Protein AF-A0A3R7MLR5-F1 (afdb_monomer_lite)

InterPro domains:
  IPR009716 Ferroportin-1 [PF06963] (3-241)
  IPR009716 Ferroportin-1 [PTHR11660] (2-260)
  IPR036259 MFS transporter superfamily [SSF103473] (9-255)

Foldseek 3Di:
DPQLLVLLLLLLLLLLLAPLQLDPQLVVLLVVLVDDPVVSVVLVVLLVVLLVLLVVVQVVCCVAFNLLVLLLCLLVQLLVLLVLLLVLCVDPLQLADPCPPPPPPPDDDDDDDDDDDDPDDDDDDDDDDDDDDDDDDDDDDDDDDDDDDDDDDPPDDPPNPCVSVVSSSRSSSNSSSSSSSSVVSSVVCLVVSDDPVCSVVVVVVSVVSNVVSNVVSVVVCVVVVDSNCVSVSSVVSSVSSVSSSVSSNVSCVVPPDDRDDPPDDDDDDDDD

Radius of gyration: 29.73 Å; chains: 1; bounding box: 85×49×94 Å

Structure (mmCIF, N/CA/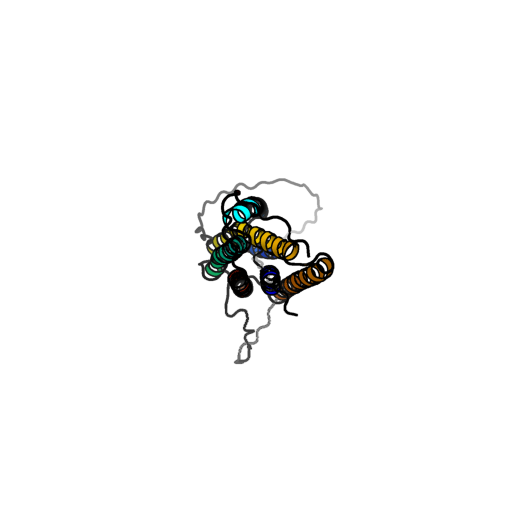C/O backbone):
data_AF-A0A3R7MLR5-F1
#
_entry.id   AF-A0A3R7MLR5-F1
#
loop_
_atom_site.group_PDB
_atom_site.id
_atom_site.type_symbol
_atom_site.label_atom_id
_atom_site.label_alt_id
_atom_site.label_comp_id
_atom_site.label_asym_id
_atom_site.label_entity_id
_atom_site.label_seq_id
_atom_site.pdbx_PDB_ins_code
_atom_site.Cartn_x
_atom_site.Cartn_y
_atom_site.Cartn_z
_atom_site.occupancy
_atom_site.B_iso_or_equiv
_atom_site.auth_seq_id
_atom_site.auth_comp_id
_atom_site.auth_asym_id
_atom_site.auth_atom_id
_atom_site.pdbx_PDB_model_num
ATOM 1 N N . MET A 1 1 ? 2.780 -1.431 27.657 1.00 51.09 1 MET A N 1
ATOM 2 C CA . MET A 1 1 ? 2.623 -1.206 26.196 1.00 51.09 1 MET A CA 1
ATOM 3 C C . MET A 1 1 ? 1.719 -2.274 25.558 1.00 51.09 1 MET A C 1
ATOM 5 O O . MET A 1 1 ? 2.125 -2.973 24.633 1.00 51.09 1 MET A O 1
ATOM 9 N N . SER A 1 2 ? 0.483 -2.426 26.037 1.00 68.94 2 SER A N 1
ATOM 10 C CA . SER A 1 2 ? -0.444 -3.484 25.591 1.00 68.94 2 SER A CA 1
ATOM 11 C C . SER A 1 2 ? -1.828 -2.910 25.279 1.00 68.94 2 SER A C 1
ATOM 13 O O . SER A 1 2 ? -2.835 -3.405 25.774 1.00 68.94 2 SER A O 1
ATOM 15 N N . HIS A 1 3 ? -1.878 -1.819 24.507 1.00 80.44 3 HIS A N 1
ATOM 16 C CA . HIS A 1 3 ? -3.157 -1.262 24.067 1.00 80.44 3 HIS A CA 1
ATOM 17 C C . HIS A 1 3 ? -3.807 -2.219 23.047 1.00 80.44 3 HIS A C 1
ATOM 19 O O . HIS A 1 3 ? -3.098 -2.697 22.155 1.00 80.44 3 HIS A O 1
ATOM 25 N N . PRO A 1 4 ? -5.121 -2.499 23.121 1.00 83.94 4 PRO A N 1
ATOM 26 C CA . PRO A 1 4 ? -5.793 -3.470 22.244 1.00 83.94 4 PRO A CA 1
ATOM 27 C C . PRO A 1 4 ? -5.671 -3.149 20.746 1.00 83.94 4 PRO A C 1
ATOM 29 O O . PRO A 1 4 ? -5.642 -4.057 19.921 1.00 83.94 4 PRO A O 1
ATOM 32 N N . VAL A 1 5 ? -5.538 -1.868 20.391 1.00 89.56 5 VAL A N 1
ATOM 33 C CA . VAL A 1 5 ? -5.378 -1.386 19.000 1.00 89.56 5 VAL A CA 1
ATOM 34 C C . VAL A 1 5 ? -3.951 -1.504 18.449 1.00 89.56 5 VAL A C 1
ATOM 36 O O . VAL A 1 5 ? -3.728 -1.228 17.273 1.00 89.56 5 VAL A O 1
ATOM 39 N N . ARG A 1 6 ? -2.973 -1.893 19.279 1.00 91.06 6 ARG A N 1
ATOM 40 C CA . ARG A 1 6 ? -1.549 -1.898 18.910 1.00 91.06 6 ARG A CA 1
ATOM 41 C C . ARG A 1 6 ? -1.284 -2.733 17.664 1.00 91.06 6 ARG A C 1
ATOM 43 O O . ARG A 1 6 ? -0.558 -2.288 16.788 1.00 91.06 6 ARG A O 1
ATOM 50 N N . ASP A 1 7 ? -1.852 -3.933 17.597 1.00 92.12 7 ASP A N 1
ATOM 51 C CA . ASP A 1 7 ? -1.577 -4.865 16.500 1.00 92.12 7 ASP A CA 1
ATOM 52 C C . ASP A 1 7 ? -2.152 -4.343 15.164 1.00 92.12 7 ASP A C 1
ATOM 54 O O . ASP A 1 7 ? -1.531 -4.528 14.119 1.00 92.12 7 ASP A O 1
ATOM 58 N N . ALA A 1 8 ? -3.275 -3.610 15.199 1.00 93.44 8 ALA A N 1
ATOM 59 C CA . ALA A 1 8 ? -3.829 -2.926 14.027 1.00 93.44 8 ALA A CA 1
ATOM 60 C C . ALA A 1 8 ? -2.948 -1.748 13.577 1.00 93.44 8 ALA A C 1
ATOM 62 O O . ALA A 1 8 ? -2.633 -1.638 12.394 1.00 93.44 8 ALA A O 1
ATOM 63 N N . GLY A 1 9 ? -2.509 -0.906 14.520 1.00 94.88 9 GLY A N 1
ATOM 64 C CA . GLY A 1 9 ? -1.600 0.212 14.244 1.00 94.88 9 GLY A CA 1
ATOM 65 C C . GLY A 1 9 ? -0.238 -0.244 13.716 1.00 94.88 9 GLY A C 1
ATOM 66 O O . GLY A 1 9 ? 0.279 0.311 12.748 1.00 94.88 9 GLY A O 1
ATOM 67 N N . LEU A 1 10 ? 0.314 -1.319 14.283 1.00 95.31 10 LEU A N 1
ATOM 68 C CA . LEU A 1 10 ? 1.549 -1.925 13.797 1.00 95.31 10 LEU A CA 1
ATOM 69 C C . LEU A 1 10 ? 1.361 -2.471 12.377 1.00 95.31 10 LEU A C 1
ATOM 71 O O . LEU A 1 10 ? 2.192 -2.198 11.521 1.00 95.31 10 LEU A O 1
ATOM 75 N N . GLY A 1 11 ? 0.249 -3.162 12.100 1.00 95.75 11 GLY A N 1
ATOM 76 C CA . GLY A 1 11 ? -0.093 -3.600 10.746 1.00 95.75 11 GLY A CA 1
ATOM 77 C C . GLY A 1 11 ? -0.100 -2.446 9.738 1.00 95.75 11 GLY A C 1
ATOM 78 O O . GLY A 1 11 ? 0.525 -2.553 8.687 1.00 95.75 11 GLY A O 1
ATOM 79 N N . LEU A 1 12 ? -0.716 -1.310 10.082 1.00 96.00 12 LEU A N 1
ATOM 80 C CA . LEU A 1 12 ? -0.664 -0.119 9.230 1.00 96.00 12 LEU A CA 1
ATOM 81 C C . LEU A 1 12 ? 0.770 0.379 9.026 1.00 96.00 12 LEU A C 1
ATOM 83 O O . LEU A 1 12 ? 1.156 0.624 7.891 1.00 96.00 12 LEU A O 1
ATOM 87 N N . ALA A 1 13 ? 1.582 0.464 10.080 1.00 96.44 13 ALA A N 1
ATOM 88 C CA . ALA A 1 13 ? 2.974 0.889 9.946 1.00 96.44 13 ALA A CA 1
ATOM 89 C C . ALA A 1 13 ? 3.759 -0.024 8.987 1.00 96.44 13 ALA A C 1
ATOM 91 O O . ALA A 1 13 ? 4.511 0.469 8.150 1.00 96.44 13 ALA A O 1
ATOM 92 N N . PHE A 1 14 ? 3.556 -1.344 9.047 1.00 96.00 14 PHE A N 1
ATOM 93 C CA . PHE A 1 14 ? 4.181 -2.284 8.110 1.00 96.00 14 PHE A CA 1
ATOM 94 C C . PHE A 1 14 ? 3.778 -2.025 6.646 1.00 96.00 14 PHE A C 1
ATOM 96 O O . PHE A 1 14 ? 4.619 -2.201 5.765 1.00 96.00 14 PHE A O 1
ATOM 103 N N . LEU A 1 15 ? 2.553 -1.552 6.369 1.00 94.44 15 LEU A N 1
ATOM 104 C CA . LEU A 1 15 ? 2.168 -1.123 5.015 1.00 94.44 15 LEU A CA 1
ATOM 105 C C . LEU A 1 15 ? 2.981 0.086 4.534 1.00 94.44 15 LEU A C 1
ATOM 107 O O . LEU A 1 15 ? 3.318 0.133 3.358 1.00 94.44 15 LEU A O 1
ATOM 111 N N . PHE A 1 16 ? 3.364 1.019 5.414 1.00 92.62 16 PHE A N 1
ATOM 112 C CA . PHE A 1 16 ? 4.187 2.185 5.042 1.00 92.62 16 PHE A CA 1
ATOM 113 C C . PHE A 1 16 ? 5.606 1.815 4.582 1.00 92.62 16 PHE A C 1
ATOM 115 O O . PHE A 1 16 ? 6.261 2.616 3.921 1.00 92.62 16 PHE A O 1
ATOM 122 N N . MET A 1 17 ? 6.085 0.602 4.878 1.00 92.50 17 MET A N 1
ATOM 123 C CA . MET A 1 17 ? 7.374 0.131 4.366 1.00 92.50 17 MET A CA 1
ATOM 124 C C . MET A 1 17 ? 7.330 -0.207 2.864 1.00 92.50 17 MET A C 1
ATOM 126 O O . MET A 1 17 ? 8.376 -0.249 2.217 1.00 92.50 17 MET A O 1
ATOM 130 N N . THR A 1 18 ? 6.153 -0.452 2.277 1.00 90.31 18 THR A N 1
ATOM 131 C CA . THR A 1 18 ? 6.065 -0.968 0.905 1.00 90.31 18 THR A CA 1
ATOM 132 C C . THR A 1 18 ? 6.686 -0.024 -0.127 1.00 90.31 18 THR A C 1
ATOM 134 O O . THR A 1 18 ? 6.310 1.139 -0.241 1.00 90.31 18 THR A O 1
ATOM 137 N N . VAL A 1 19 ? 7.611 -0.538 -0.946 1.00 87.31 19 VAL A N 1
ATOM 138 C CA . VAL A 1 19 ? 8.164 0.210 -2.095 1.00 87.31 19 VAL A CA 1
ATOM 139 C C . VAL A 1 19 ? 7.187 0.283 -3.275 1.00 87.31 19 VAL A C 1
ATOM 141 O O . VAL A 1 19 ? 7.469 0.962 -4.256 1.00 87.31 19 VAL A O 1
ATOM 144 N N . LEU A 1 20 ? 6.051 -0.421 -3.193 1.00 84.25 20 LEU A N 1
ATOM 145 C CA . LEU A 1 20 ? 5.095 -0.653 -4.283 1.00 84.25 20 LEU A CA 1
ATOM 146 C C . LEU A 1 20 ? 3.917 0.327 -4.250 1.00 84.25 20 LEU A C 1
ATOM 148 O O . LEU A 1 20 ? 2.860 0.074 -4.820 1.00 84.25 20 LEU A O 1
ATOM 152 N N . ALA A 1 21 ? 4.093 1.474 -3.603 1.00 78.62 21 ALA A N 1
ATOM 153 C CA . ALA A 1 21 ? 3.053 2.459 -3.369 1.00 78.62 21 ALA A CA 1
ATOM 154 C C . ALA A 1 21 ? 2.936 3.484 -4.510 1.00 78.62 21 ALA A C 1
ATOM 156 O O . ALA A 1 21 ? 2.729 4.657 -4.216 1.00 78.62 21 ALA A O 1
ATOM 157 N N . PHE A 1 22 ? 3.042 3.077 -5.785 1.00 82.19 22 PHE A N 1
ATOM 158 C CA . PHE A 1 22 ? 2.976 3.922 -7.003 1.00 82.19 22 PHE A CA 1
ATOM 159 C C . PHE A 1 22 ? 3.488 5.363 -6.853 1.00 82.19 22 PHE A C 1
ATOM 161 O O . PHE A 1 22 ? 2.811 6.347 -7.158 1.00 82.19 22 PHE A O 1
ATOM 168 N N . ASP A 1 23 ? 4.681 5.477 -6.321 1.00 84.50 23 ASP A N 1
ATOM 169 C CA . ASP A 1 23 ? 5.318 6.708 -5.911 1.00 84.50 23 ASP A CA 1
ATOM 170 C C . ASP A 1 23 ? 6.564 6.959 -6.764 1.00 84.50 23 ASP A C 1
ATOM 172 O O . ASP A 1 23 ? 6.863 6.194 -7.685 1.00 84.50 23 ASP A O 1
ATOM 176 N N . ASN A 1 24 ? 7.262 8.070 -6.526 1.00 85.44 24 ASN A N 1
ATOM 177 C CA . ASN A 1 24 ? 8.330 8.539 -7.418 1.00 85.44 24 ASN A CA 1
ATOM 178 C C . ASN A 1 24 ? 9.394 7.462 -7.698 1.00 85.44 24 ASN A C 1
ATOM 180 O O . ASN A 1 24 ? 9.883 7.373 -8.819 1.00 85.44 24 ASN A O 1
ATOM 184 N N . TYR A 1 25 ? 9.681 6.596 -6.723 1.00 84.44 25 TYR A N 1
ATOM 185 C CA . TYR A 1 25 ? 10.638 5.498 -6.869 1.00 84.44 25 TYR A CA 1
ATOM 186 C C . TYR A 1 25 ? 10.144 4.389 -7.808 1.00 84.44 25 TYR A C 1
ATOM 188 O O . TYR A 1 25 ? 10.831 4.033 -8.762 1.00 84.44 25 TYR A O 1
ATOM 196 N N . SER A 1 26 ? 8.926 3.880 -7.592 1.00 84.06 26 SER A N 1
ATOM 197 C CA . SER A 1 26 ? 8.308 2.888 -8.486 1.00 84.06 26 SER A CA 1
ATOM 198 C C . SER A 1 26 ? 8.147 3.432 -9.910 1.00 84.06 26 SER A C 1
ATOM 200 O O . SER A 1 26 ? 8.347 2.714 -10.888 1.00 84.06 26 SER A O 1
ATOM 202 N N . ARG A 1 27 ? 7.823 4.723 -10.046 1.00 86.81 27 ARG A N 1
ATOM 203 C CA . ARG A 1 27 ? 7.714 5.397 -11.346 1.00 86.81 27 ARG A CA 1
ATOM 204 C C . ARG A 1 27 ? 9.058 5.520 -12.052 1.00 86.81 27 ARG A C 1
ATOM 206 O O . ARG A 1 27 ? 9.091 5.324 -13.260 1.00 86.81 27 ARG A O 1
ATOM 213 N N . ALA A 1 28 ? 10.135 5.811 -11.323 1.00 87.50 28 ALA A N 1
ATOM 214 C CA . ALA A 1 28 ? 11.480 5.866 -11.887 1.00 87.50 28 ALA A CA 1
ATOM 215 C C . ALA A 1 28 ? 11.880 4.512 -12.491 1.00 87.50 28 ALA A C 1
ATOM 217 O O . ALA A 1 28 ? 12.307 4.460 -13.639 1.00 87.50 28 ALA A O 1
ATOM 218 N N . PHE A 1 29 ? 11.617 3.407 -11.786 1.00 85.69 29 PHE A N 1
ATOM 219 C CA . PHE A 1 29 ? 11.862 2.060 -12.314 1.00 85.69 29 PHE A CA 1
ATOM 220 C C . PHE A 1 29 ? 11.085 1.781 -13.615 1.00 85.69 29 PHE A C 1
ATOM 222 O O . PHE A 1 29 ? 11.631 1.261 -14.592 1.00 85.69 29 PHE A O 1
ATOM 229 N N . VAL A 1 30 ? 9.799 2.140 -13.642 1.00 88.44 30 VAL A N 1
ATOM 230 C CA . VAL A 1 30 ? 8.935 1.938 -14.814 1.00 88.44 30 VAL A CA 1
ATOM 231 C C . VAL A 1 30 ? 9.367 2.833 -15.983 1.00 88.44 30 VAL A C 1
ATOM 233 O O . VAL A 1 30 ? 9.380 2.377 -17.125 1.00 88.44 30 VAL A O 1
ATOM 236 N N . TYR A 1 31 ? 9.777 4.072 -15.703 1.00 89.31 31 TYR A N 1
ATOM 237 C CA . TYR A 1 31 ? 10.324 4.994 -16.698 1.00 89.31 31 TYR A CA 1
ATOM 238 C C . TYR A 1 31 ? 11.616 4.457 -17.317 1.00 89.31 31 TYR A C 1
ATOM 240 O O . TYR A 1 31 ? 11.735 4.379 -18.537 1.00 89.31 31 TYR A O 1
ATOM 248 N N . GLU A 1 32 ? 12.555 3.998 -16.487 1.00 86.81 32 GLU A N 1
ATOM 249 C CA . GLU A 1 32 ? 13.799 3.398 -16.966 1.00 86.81 32 GLU A CA 1
ATOM 250 C C . GLU A 1 32 ? 13.529 2.162 -17.835 1.00 86.81 32 GLU A C 1
ATOM 252 O O . GLU A 1 32 ? 14.266 1.898 -18.785 1.00 86.81 32 GLU A O 1
ATOM 257 N N . SER A 1 33 ? 12.455 1.416 -17.552 1.00 84.06 33 SER A N 1
ATOM 258 C CA . SER A 1 33 ? 12.002 0.263 -18.349 1.00 84.06 33 SER A CA 1
ATOM 259 C C . SER A 1 33 ? 11.430 0.641 -19.729 1.00 84.06 33 SER A C 1
ATOM 261 O O . SER A 1 33 ? 11.000 -0.238 -20.471 1.00 84.06 33 SER A O 1
ATOM 263 N N . GLY A 1 34 ? 11.432 1.929 -20.091 1.00 85.31 34 GLY A N 1
ATOM 264 C CA . GLY A 1 34 ? 11.034 2.436 -21.406 1.00 85.31 34 GLY A CA 1
ATOM 265 C C . GLY A 1 34 ? 9.595 2.949 -21.485 1.00 85.31 34 GLY A C 1
ATOM 266 O O . GLY A 1 34 ? 9.115 3.245 -22.578 1.00 85.31 34 GLY A O 1
ATOM 267 N N . VAL A 1 35 ? 8.882 3.062 -20.358 1.00 87.38 35 VAL A N 1
ATOM 268 C CA . VAL A 1 35 ? 7.516 3.607 -20.336 1.00 87.38 35 VAL A CA 1
ATOM 269 C C . VAL A 1 35 ? 7.558 5.134 -20.338 1.00 87.38 35 VAL A C 1
ATOM 271 O O . VAL A 1 35 ? 8.195 5.757 -19.492 1.00 87.38 35 VAL A O 1
ATOM 274 N N . THR A 1 36 ? 6.826 5.749 -21.265 1.00 92.12 36 THR A N 1
ATOM 275 C CA . THR A 1 36 ? 6.780 7.210 -21.417 1.00 92.12 36 THR A CA 1
ATOM 276 C C . THR A 1 36 ? 6.092 7.913 -20.241 1.00 92.12 36 THR A C 1
ATOM 278 O O . THR A 1 36 ? 5.203 7.366 -19.579 1.00 92.12 36 THR A O 1
ATOM 281 N N . GLU A 1 37 ? 6.447 9.179 -20.009 1.00 90.94 37 GLU A N 1
ATOM 282 C CA . GLU A 1 37 ? 5.859 9.998 -18.938 1.00 90.94 37 GLU A CA 1
ATOM 283 C C . GLU A 1 37 ? 4.344 10.183 -19.087 1.00 90.94 37 GLU A C 1
ATOM 285 O O . GLU A 1 37 ? 3.617 10.193 -18.092 1.00 90.94 37 GLU A O 1
ATOM 290 N N . THR A 1 38 ? 3.843 10.275 -20.323 1.00 93.50 38 THR A N 1
ATOM 291 C CA . THR A 1 38 ? 2.405 10.380 -20.606 1.00 93.50 38 THR A CA 1
ATOM 292 C C . THR A 1 38 ? 1.653 9.147 -20.115 1.00 93.50 38 THR A C 1
ATOM 294 O O . THR A 1 38 ? 0.623 9.276 -19.452 1.00 93.50 38 THR A O 1
ATOM 297 N N . VAL A 1 39 ? 2.185 7.948 -20.382 1.00 91.88 39 VAL A N 1
ATOM 298 C CA . VAL A 1 39 ? 1.588 6.691 -19.912 1.00 91.88 39 VAL A CA 1
ATOM 299 C C . VAL A 1 39 ? 1.630 6.629 -18.388 1.00 91.88 39 VAL A C 1
ATOM 301 O O . VAL A 1 39 ? 0.611 6.341 -17.766 1.00 91.88 39 VAL A O 1
ATOM 304 N N . LEU A 1 40 ? 2.757 6.989 -17.767 1.00 90.56 40 LEU A N 1
ATOM 305 C CA . LEU A 1 40 ? 2.854 7.086 -16.308 1.00 90.56 40 LEU A CA 1
ATOM 306 C C . LEU A 1 40 ? 1.817 8.052 -15.721 1.00 90.56 40 LEU A C 1
ATOM 308 O O . LEU A 1 40 ? 1.199 7.741 -14.702 1.00 90.56 40 LEU A O 1
ATOM 312 N N . GLY A 1 41 ? 1.583 9.198 -16.364 1.00 93.88 41 GLY A N 1
ATOM 313 C CA . GLY A 1 41 ? 0.543 10.154 -15.983 1.00 93.88 41 GLY A CA 1
ATOM 314 C C . GLY A 1 41 ? -0.859 9.539 -16.005 1.00 93.88 41 GLY A C 1
ATOM 315 O O . GLY A 1 41 ? -1.579 9.617 -15.009 1.00 93.88 41 GLY A O 1
ATOM 316 N N . ILE A 1 42 ? -1.220 8.853 -17.093 1.00 95.19 42 ILE A N 1
ATOM 317 C CA . ILE A 1 42 ? -2.515 8.165 -17.227 1.00 95.19 42 ILE A CA 1
ATOM 318 C C . ILE A 1 42 ? -2.665 7.075 -16.159 1.00 95.19 42 ILE A C 1
ATOM 320 O O . ILE A 1 42 ? -3.678 7.025 -15.463 1.00 95.19 42 ILE A O 1
ATOM 324 N N . LEU A 1 43 ? -1.643 6.238 -15.969 1.00 92.88 43 LEU A N 1
ATOM 325 C CA . LEU A 1 43 ? -1.649 5.184 -14.951 1.00 92.88 43 LEU A CA 1
ATOM 326 C C . LEU A 1 43 ? -1.777 5.755 -13.533 1.00 92.88 43 LEU A C 1
ATOM 328 O O . LEU A 1 43 ? -2.445 5.157 -12.693 1.00 92.88 43 LEU A O 1
ATOM 332 N N . THR A 1 44 ? -1.218 6.943 -13.280 1.00 93.31 44 THR A N 1
ATOM 333 C CA . THR A 1 44 ? -1.411 7.669 -12.014 1.00 93.31 44 THR A CA 1
ATOM 334 C C . THR A 1 44 ? -2.867 8.037 -11.807 1.00 93.31 44 THR A C 1
ATOM 336 O O . THR A 1 44 ? -3.402 7.787 -10.732 1.00 93.31 44 THR A O 1
ATOM 339 N N . ALA A 1 45 ? -3.523 8.585 -12.832 1.00 95.69 45 ALA A N 1
ATOM 340 C CA . ALA A 1 45 ? -4.937 8.924 -12.746 1.00 95.69 45 ALA A CA 1
ATOM 341 C C . ALA A 1 45 ? -5.788 7.677 -12.451 1.00 95.69 45 ALA A C 1
ATOM 343 O O . ALA A 1 45 ? -6.646 7.712 -11.570 1.00 95.69 45 ALA A O 1
ATOM 344 N N . VAL A 1 46 ? -5.501 6.548 -13.110 1.00 95.94 46 VAL A N 1
ATOM 345 C CA . VAL A 1 46 ? -6.186 5.269 -12.851 1.00 95.94 46 VAL A CA 1
ATOM 346 C C . VAL A 1 46 ? -5.926 4.768 -11.422 1.00 95.94 46 VAL A C 1
ATOM 348 O O . VAL A 1 46 ? -6.864 4.362 -10.735 1.00 95.94 46 VAL A O 1
ATOM 351 N N . ALA A 1 47 ? -4.685 4.847 -10.932 1.00 94.06 47 ALA A N 1
ATOM 352 C CA . ALA A 1 47 ? -4.331 4.487 -9.557 1.00 94.06 47 ALA A CA 1
ATOM 353 C C . ALA A 1 47 ? -5.066 5.356 -8.523 1.00 94.06 47 ALA A C 1
ATOM 355 O O . ALA A 1 47 ? -5.563 4.843 -7.519 1.00 94.06 47 ALA A O 1
ATOM 356 N N . SER A 1 48 ? -5.176 6.662 -8.773 1.00 94.81 48 SER A N 1
ATOM 357 C CA . SER A 1 48 ? -5.927 7.584 -7.919 1.00 94.81 48 SER A CA 1
ATOM 358 C C . SER A 1 48 ? -7.417 7.252 -7.897 1.00 94.81 48 SER A C 1
ATOM 360 O O . SER A 1 48 ? -8.011 7.231 -6.822 1.00 94.81 48 SER A O 1
ATOM 362 N N . LEU A 1 49 ? -8.019 6.927 -9.047 1.00 96.62 49 LEU A N 1
ATOM 363 C CA . LEU A 1 49 ? -9.415 6.481 -9.106 1.00 96.62 49 LEU A CA 1
ATOM 364 C C . LEU A 1 49 ? -9.630 5.202 -8.286 1.00 96.62 49 LEU A C 1
ATOM 366 O O . LEU A 1 49 ? -10.569 5.141 -7.497 1.00 96.62 49 LEU A O 1
ATOM 370 N N . SER A 1 50 ? -8.735 4.217 -8.409 1.00 95.56 50 SER A N 1
ATOM 371 C CA . SER A 1 50 ? -8.754 2.983 -7.606 1.00 95.56 50 SER A CA 1
ATOM 372 C C . SER A 1 50 ? -8.738 3.272 -6.092 1.00 95.56 50 SER A C 1
ATOM 374 O O . SER A 1 50 ? -9.569 2.747 -5.347 1.00 95.56 50 SER A O 1
ATOM 376 N N . GLY A 1 51 ? -7.875 4.187 -5.633 1.00 95.25 51 GLY A N 1
ATOM 377 C CA . GLY A 1 51 ? -7.836 4.625 -4.229 1.00 95.25 51 GLY A CA 1
ATOM 378 C C . GLY A 1 51 ? -9.107 5.355 -3.768 1.00 95.25 51 GLY A C 1
ATOM 379 O O . GLY A 1 51 ? -9.622 5.091 -2.678 1.00 95.25 51 GLY A O 1
ATOM 380 N N . ILE A 1 52 ? -9.680 6.219 -4.616 1.00 96.88 52 ILE A N 1
ATOM 381 C CA . ILE A 1 52 ? -10.965 6.886 -4.341 1.00 96.88 52 ILE A CA 1
ATOM 382 C C . ILE A 1 52 ? -12.081 5.847 -4.188 1.00 96.88 52 ILE A C 1
ATOM 384 O O . ILE A 1 52 ? -12.868 5.929 -3.244 1.00 96.88 52 ILE A O 1
ATOM 388 N N . PHE A 1 53 ? -12.134 4.831 -5.054 1.00 96.62 53 PHE A N 1
ATOM 389 C CA . PHE A 1 53 ? -13.090 3.733 -4.904 1.00 96.62 53 PHE A CA 1
ATOM 390 C C . PHE A 1 53 ? -12.898 2.973 -3.584 1.00 96.62 53 PHE A C 1
ATOM 392 O O . PHE A 1 53 ? -13.895 2.625 -2.953 1.00 96.62 53 PHE A O 1
ATOM 399 N N . GLY A 1 54 ? -11.658 2.785 -3.118 1.00 95.06 54 GLY A N 1
ATOM 400 C CA . GLY A 1 54 ? -11.368 2.235 -1.786 1.00 95.06 54 GLY A CA 1
ATOM 401 C C . GLY A 1 54 ? -11.982 3.071 -0.659 1.00 95.06 54 GLY A C 1
ATOM 402 O O . GLY A 1 54 ? -12.647 2.536 0.233 1.00 95.06 54 GLY A O 1
ATOM 403 N N . SER A 1 55 ? -11.868 4.399 -0.753 1.00 96.00 55 SER A N 1
ATOM 404 C CA . SER A 1 55 ? -12.492 5.331 0.201 1.00 96.00 55 SER A CA 1
ATOM 405 C C . SER A 1 55 ? -14.012 5.272 0.198 1.00 96.00 55 SER A C 1
ATOM 407 O O . SER A 1 55 ? -14.635 5.300 1.256 1.00 96.00 55 SER A O 1
ATOM 409 N N . LEU A 1 56 ? -14.623 5.186 -0.985 1.00 96.75 56 LEU A N 1
ATOM 410 C CA . LEU A 1 56 ? -16.077 5.094 -1.124 1.0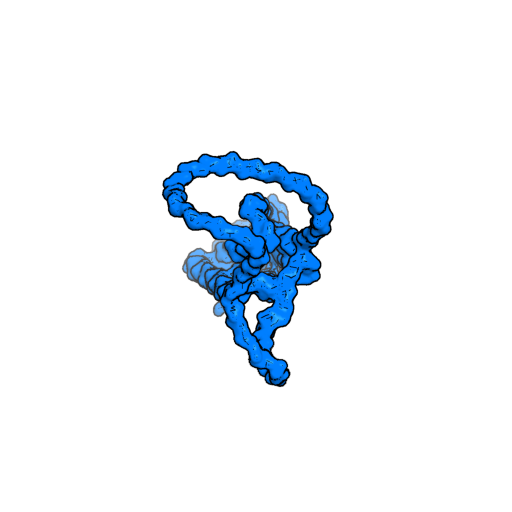0 96.75 56 LEU A CA 1
ATOM 411 C C . LEU A 1 56 ? -16.611 3.736 -0.653 1.00 96.75 56 LEU A C 1
ATOM 413 O O . LEU A 1 56 ? -17.722 3.652 -0.126 1.00 96.75 56 LEU A O 1
ATOM 417 N N . ALA A 1 57 ? -15.817 2.675 -0.800 1.00 96.25 57 ALA A N 1
ATOM 418 C CA . ALA A 1 57 ? -16.152 1.345 -0.315 1.00 96.25 57 ALA A CA 1
ATOM 419 C C . ALA A 1 57 ? -16.127 1.265 1.220 1.00 96.25 57 ALA A C 1
ATOM 421 O O . ALA A 1 57 ? -16.983 0.596 1.803 1.00 96.25 57 ALA A O 1
ATOM 422 N N . PHE A 1 58 ? -15.211 1.976 1.886 1.00 96.62 58 PHE A N 1
ATOM 423 C CA . PHE A 1 58 ? -15.061 1.951 3.345 1.00 96.62 58 PHE A CA 1
ATOM 424 C C . PHE A 1 58 ? -16.371 2.145 4.137 1.00 96.62 58 PHE A C 1
ATOM 426 O O . PHE A 1 58 ? -16.718 1.246 4.911 1.00 96.62 58 PHE A O 1
ATOM 433 N N . PRO A 1 59 ? -17.153 3.233 3.965 1.00 95.38 59 PRO A N 1
ATOM 434 C CA . PRO A 1 59 ? -18.381 3.432 4.734 1.00 95.38 59 PRO A CA 1
ATOM 435 C C . PRO A 1 59 ? -19.437 2.353 4.456 1.00 95.38 59 PRO A C 1
ATOM 437 O O . PRO A 1 59 ? -20.195 1.990 5.357 1.00 95.38 59 PRO A O 1
ATOM 440 N N . VAL A 1 60 ? -19.487 1.813 3.234 1.00 94.62 60 VAL A N 1
ATOM 441 C CA . VAL A 1 60 ? -20.431 0.752 2.850 1.00 94.62 60 VAL A CA 1
ATOM 442 C C . VAL A 1 60 ? -20.059 -0.571 3.517 1.00 94.62 60 VAL A C 1
ATOM 444 O O . VAL A 1 60 ? -20.916 -1.216 4.127 1.00 94.62 60 VAL A O 1
ATOM 447 N N . LEU A 1 61 ? -18.786 -0.967 3.440 1.00 93.06 61 LEU A N 1
ATOM 448 C CA . LEU A 1 61 ? -18.286 -2.197 4.054 1.00 93.06 61 LEU A CA 1
ATOM 449 C C . LEU A 1 61 ? -18.406 -2.123 5.575 1.00 93.06 61 LEU A C 1
ATOM 451 O O . LEU A 1 61 ? -18.951 -3.040 6.192 1.00 93.06 61 LEU A O 1
ATOM 455 N N . ARG A 1 62 ? -18.017 -0.994 6.172 1.00 92.94 62 ARG A N 1
ATOM 456 C CA . ARG A 1 62 ? -18.120 -0.776 7.613 1.00 92.94 62 ARG A CA 1
ATOM 457 C C . ARG A 1 62 ? -19.548 -0.976 8.121 1.00 92.94 62 ARG A C 1
ATOM 459 O O . ARG A 1 62 ? -19.728 -1.665 9.121 1.00 92.94 62 ARG A O 1
ATOM 466 N N . LYS A 1 63 ? -20.556 -0.422 7.435 1.00 92.31 63 LYS A N 1
ATOM 467 C CA . LYS A 1 63 ? -21.973 -0.575 7.818 1.00 92.31 63 LYS A CA 1
ATOM 468 C C . LYS A 1 63 ? -22.474 -2.016 7.698 1.00 92.31 63 LYS A C 1
ATOM 470 O O . LYS A 1 63 ? -23.286 -2.441 8.512 1.00 92.31 63 LYS A O 1
ATOM 475 N N . ARG A 1 64 ? -22.015 -2.763 6.686 1.00 90.56 64 ARG A N 1
ATOM 476 C CA . ARG A 1 64 ? -22.508 -4.122 6.407 1.00 90.56 64 ARG A CA 1
ATOM 477 C C . ARG A 1 64 ? -21.827 -5.215 7.221 1.00 90.56 64 ARG A C 1
ATOM 479 O O . ARG A 1 64 ? -22.492 -6.154 7.640 1.00 90.56 64 ARG A O 1
ATOM 486 N N . VAL A 1 65 ? -20.507 -5.147 7.380 1.00 89.25 65 VAL A N 1
ATOM 487 C CA . VAL A 1 65 ? -19.713 -6.243 7.968 1.00 89.25 65 VAL A CA 1
ATOM 488 C C . VAL A 1 65 ? -18.958 -5.839 9.238 1.00 89.25 65 VAL A C 1
ATOM 490 O O . VAL A 1 65 ? -18.371 -6.694 9.906 1.00 89.25 65 VAL A O 1
ATOM 493 N N . GLY A 1 66 ? -18.996 -4.558 9.607 1.00 91.44 66 GLY A N 1
ATOM 494 C CA . GLY A 1 66 ? -18.264 -4.012 10.743 1.00 91.44 66 GLY A CA 1
ATOM 495 C C . GLY A 1 66 ? -16.800 -3.699 10.423 1.00 91.44 66 GLY A C 1
ATOM 496 O O . GLY A 1 66 ? -16.257 -4.079 9.382 1.00 91.44 66 GLY A O 1
ATOM 497 N N . ILE A 1 67 ? -16.144 -2.992 11.344 1.00 92.31 67 ILE A N 1
ATOM 498 C CA . ILE A 1 67 ? -14.798 -2.445 11.142 1.00 92.31 67 ILE A CA 1
ATOM 499 C C . ILE A 1 67 ? -13.711 -3.528 11.031 1.00 92.31 67 ILE A C 1
ATOM 501 O O . ILE A 1 67 ? -12.913 -3.496 10.096 1.00 92.31 67 ILE A O 1
ATOM 505 N N . SER A 1 68 ? -13.735 -4.557 11.887 1.00 92.56 68 SER A N 1
ATOM 506 C CA . SER A 1 68 ? -12.728 -5.631 11.876 1.00 92.56 68 SER A CA 1
ATOM 507 C C . SER A 1 68 ? -12.734 -6.426 10.566 1.00 92.56 68 SER A C 1
ATOM 509 O O . SER A 1 68 ? -11.678 -6.705 10.002 1.00 92.56 68 SER A O 1
ATOM 511 N N . LYS A 1 69 ? -13.918 -6.765 10.032 1.00 93.50 69 LYS A N 1
ATOM 512 C CA . LYS A 1 69 ? -14.028 -7.480 8.747 1.00 93.50 69 LYS A CA 1
ATOM 513 C C . LYS A 1 69 ? -13.662 -6.588 7.562 1.00 93.50 69 LYS A C 1
ATOM 515 O O . LYS A 1 69 ? -13.029 -7.068 6.629 1.00 93.50 69 LYS A O 1
ATOM 520 N N . THR A 1 70 ? -14.017 -5.303 7.616 1.00 95.25 70 THR A N 1
ATOM 521 C CA . THR A 1 70 ? -13.654 -4.324 6.577 1.00 95.25 70 THR A CA 1
ATOM 522 C C . THR A 1 70 ? -12.141 -4.228 6.414 1.00 95.25 70 THR A C 1
ATOM 524 O O . THR A 1 70 ? -11.637 -4.319 5.297 1.00 95.25 70 THR A O 1
ATOM 527 N N . GLY A 1 71 ? -11.403 -4.151 7.523 1.00 95.44 71 GLY A N 1
ATOM 528 C CA . GLY A 1 71 ? -9.944 -4.122 7.470 1.00 95.44 71 GLY A CA 1
ATOM 529 C C . GLY A 1 71 ? -9.355 -5.432 6.960 1.00 95.44 71 GLY A C 1
ATOM 530 O O . GLY A 1 71 ? -8.423 -5.405 6.167 1.00 95.44 71 GLY A O 1
ATOM 531 N N . LEU A 1 72 ? -9.939 -6.585 7.317 1.00 96.31 72 LEU A N 1
ATOM 532 C CA . LEU A 1 72 ? -9.468 -7.878 6.812 1.00 96.31 72 LEU A CA 1
ATOM 533 C C . LEU A 1 72 ? -9.601 -7.970 5.286 1.00 96.31 72 LEU A C 1
ATOM 535 O O . LEU A 1 72 ? -8.708 -8.505 4.631 1.00 96.31 72 LEU A O 1
ATOM 539 N N . VAL A 1 73 ? -10.686 -7.417 4.732 1.00 96.62 73 VAL A N 1
ATOM 540 C CA . VAL A 1 73 ? -10.875 -7.273 3.282 1.00 96.62 73 VAL A CA 1
ATOM 541 C C . VAL A 1 73 ? -9.822 -6.337 2.688 1.00 96.62 73 VAL A C 1
ATOM 543 O O . VAL A 1 73 ? -9.207 -6.707 1.696 1.00 96.62 73 VAL A O 1
ATOM 546 N N . GLY A 1 74 ? -9.563 -5.176 3.301 1.00 97.12 74 GLY A N 1
ATOM 547 C CA . GLY A 1 74 ? -8.544 -4.225 2.835 1.00 97.12 74 GLY A CA 1
ATOM 548 C C . GLY A 1 74 ? -7.133 -4.818 2.791 1.00 97.12 74 GLY A C 1
ATOM 549 O O . GLY A 1 74 ? -6.531 -4.889 1.723 1.00 97.12 74 GLY A O 1
ATOM 550 N N . PHE A 1 75 ? -6.632 -5.322 3.924 1.00 97.44 75 PHE A N 1
ATOM 551 C CA . PHE A 1 75 ? -5.300 -5.939 4.012 1.00 97.44 75 PHE A CA 1
ATOM 552 C C . PHE A 1 75 ? -5.171 -7.204 3.149 1.00 97.44 75 PHE A C 1
ATOM 554 O O . PHE A 1 75 ? -4.119 -7.448 2.557 1.00 97.44 75 PHE A O 1
ATOM 561 N N . GLY A 1 76 ? -6.230 -8.015 3.063 1.00 97.56 76 GLY A N 1
ATOM 562 C CA . GLY A 1 76 ? -6.234 -9.211 2.225 1.00 97.56 76 GLY A CA 1
ATOM 563 C C . GLY A 1 76 ? -6.184 -8.869 0.739 1.00 97.56 76 GLY A C 1
ATOM 564 O O . GLY A 1 76 ? -5.375 -9.438 0.011 1.00 97.56 76 GLY A O 1
ATOM 565 N N . PHE A 1 77 ? -6.997 -7.907 0.298 1.00 97.31 77 PHE A N 1
ATOM 566 C CA . PHE A 1 77 ? -6.995 -7.434 -1.083 1.00 97.31 77 PHE A CA 1
ATOM 567 C C . PHE A 1 77 ? -5.642 -6.823 -1.468 1.00 97.31 77 PHE A C 1
ATOM 569 O O . PHE A 1 77 ? -5.092 -7.188 -2.503 1.00 97.31 77 PHE A O 1
ATOM 576 N N . GLU A 1 78 ? -5.063 -5.985 -0.599 1.00 96.75 78 GLU A N 1
ATOM 577 C CA . GLU A 1 78 ? -3.710 -5.437 -0.775 1.00 96.75 78 GLU A CA 1
ATOM 578 C C . GLU A 1 78 ? -2.681 -6.554 -0.991 1.00 96.75 78 GLU A C 1
ATOM 580 O O . GLU A 1 78 ? -1.932 -6.547 -1.967 1.00 96.75 78 GLU A O 1
ATOM 585 N N . THR A 1 79 ? -2.688 -7.564 -0.116 1.00 97.00 79 THR A N 1
ATOM 586 C CA . THR A 1 79 ? -1.740 -8.684 -0.187 1.00 97.00 79 THR A CA 1
ATOM 587 C C . THR A 1 79 ? -1.914 -9.491 -1.476 1.00 97.00 79 THR A C 1
ATOM 589 O O . THR A 1 79 ? -0.928 -9.849 -2.119 1.00 97.00 79 THR A O 1
ATOM 592 N N . VAL A 1 80 ? -3.155 -9.762 -1.894 1.00 97.19 80 VAL A N 1
ATOM 593 C CA . VAL A 1 80 ? -3.435 -10.488 -3.143 1.00 97.19 80 VAL A CA 1
ATOM 594 C C . VAL A 1 80 ? -2.951 -9.695 -4.356 1.00 97.19 80 VAL A C 1
ATOM 596 O O . VAL A 1 80 ? -2.265 -10.259 -5.206 1.00 97.19 80 VAL A O 1
ATOM 599 N N . CYS A 1 81 ? -3.223 -8.393 -4.429 1.00 95.69 81 CYS A N 1
ATOM 600 C CA . CYS A 1 81 ? -2.741 -7.552 -5.523 1.00 95.69 81 CYS A CA 1
ATOM 601 C C . CYS A 1 81 ? -1.210 -7.503 -5.581 1.00 95.69 81 CYS A C 1
ATOM 603 O O . CYS A 1 81 ? -0.632 -7.680 -6.651 1.00 95.69 81 CYS A O 1
ATOM 605 N N . LEU A 1 82 ? -0.531 -7.348 -4.441 1.00 95.38 82 LEU A N 1
ATOM 606 C CA . LEU A 1 82 ? 0.933 -7.312 -4.412 1.00 95.38 82 LEU A CA 1
ATOM 607 C C . LEU A 1 82 ? 1.588 -8.673 -4.670 1.00 95.38 82 LEU A C 1
ATOM 609 O O . LEU A 1 82 ? 2.754 -8.718 -5.060 1.00 95.38 82 LEU A O 1
ATOM 613 N N . SER A 1 83 ? 0.852 -9.782 -4.558 1.00 95.50 83 SER A N 1
ATOM 614 C CA . SER A 1 83 ? 1.345 -11.075 -5.043 1.00 95.50 83 SER A CA 1
ATOM 615 C C . SER A 1 83 ? 1.572 -11.078 -6.565 1.00 95.50 83 SER A C 1
ATOM 617 O O . SER A 1 83 ? 2.496 -11.740 -7.036 1.00 95.50 83 SER A O 1
ATOM 619 N N . LEU A 1 84 ? 0.825 -10.266 -7.333 1.00 93.69 84 LEU A N 1
ATOM 620 C CA . LEU A 1 84 ? 1.073 -10.062 -8.768 1.00 93.69 84 LEU A CA 1
ATOM 621 C C . LEU A 1 84 ? 2.389 -9.315 -9.018 1.00 93.69 84 LEU A C 1
ATOM 623 O O . LEU A 1 84 ? 3.102 -9.635 -9.966 1.00 93.69 84 LEU A O 1
ATOM 627 N N . CYS A 1 85 ? 2.753 -8.375 -8.143 1.00 93.88 85 CYS A N 1
ATOM 628 C CA . CYS A 1 85 ? 4.053 -7.702 -8.193 1.00 93.88 85 CYS A CA 1
ATOM 629 C C . CYS A 1 85 ? 5.201 -8.675 -7.891 1.00 93.88 85 CYS A C 1
ATOM 631 O O . CYS A 1 85 ? 6.265 -8.598 -8.494 1.00 93.88 85 CYS A O 1
ATOM 633 N N . VAL A 1 86 ? 5.003 -9.637 -6.988 1.00 95.00 86 VAL A N 1
ATOM 634 C CA . VAL A 1 86 ? 5.997 -10.703 -6.784 1.00 95.00 86 VAL A CA 1
ATOM 635 C C . VAL A 1 86 ? 6.083 -11.594 -8.024 1.00 95.00 86 VAL A C 1
ATOM 637 O O . VAL A 1 86 ? 7.183 -11.901 -8.477 1.00 95.00 86 VAL A O 1
ATOM 640 N N . ALA A 1 87 ? 4.947 -11.952 -8.630 1.00 92.88 87 ALA A N 1
ATOM 641 C CA . ALA A 1 87 ? 4.925 -12.727 -9.869 1.00 92.88 87 ALA A CA 1
ATOM 642 C C . ALA A 1 87 ? 5.651 -12.010 -11.022 1.00 92.88 87 ALA A C 1
ATOM 644 O O . ALA A 1 87 ? 6.325 -12.670 -11.812 1.00 92.88 87 ALA A O 1
ATOM 645 N N . SER A 1 88 ? 5.599 -10.672 -11.089 1.00 93.00 88 SER A N 1
ATOM 646 C CA . SER A 1 88 ? 6.322 -9.916 -12.118 1.00 93.00 88 SER A CA 1
ATOM 647 C C . SER A 1 88 ? 7.840 -10.034 -12.022 1.00 93.00 88 SER A C 1
ATOM 649 O O . SER A 1 88 ? 8.509 -9.918 -13.043 1.00 93.00 88 SER A O 1
ATOM 651 N N . VAL A 1 89 ? 8.391 -10.295 -10.829 1.00 91.44 89 VAL A N 1
ATOM 652 C CA . VAL A 1 89 ? 9.841 -10.496 -10.642 1.00 91.44 89 VAL A CA 1
ATOM 653 C C . VAL A 1 89 ? 10.327 -11.739 -11.388 1.00 91.44 89 VAL A C 1
ATOM 655 O O . VAL A 1 89 ? 11.446 -11.744 -11.894 1.00 91.44 89 VAL A O 1
ATOM 658 N N . PHE A 1 90 ? 9.479 -12.765 -11.491 1.00 90.00 90 PHE A N 1
ATOM 659 C CA . PHE A 1 90 ? 9.790 -14.040 -12.144 1.00 90.00 90 PHE A CA 1
ATOM 660 C C . PHE A 1 90 ? 9.266 -14.130 -13.585 1.00 90.00 90 PHE A C 1
ATOM 662 O O . PHE A 1 90 ? 9.447 -15.153 -14.244 1.00 90.00 90 PHE A O 1
ATOM 669 N N . ALA A 1 91 ? 8.589 -13.089 -14.072 1.00 88.44 91 ALA A N 1
ATOM 670 C CA . ALA A 1 91 ? 8.058 -13.046 -15.426 1.00 88.44 91 ALA A CA 1
ATOM 671 C C . ALA A 1 91 ? 9.180 -12.823 -16.462 1.00 88.44 91 ALA A C 1
ATOM 673 O O . ALA A 1 91 ? 10.190 -12.180 -16.153 1.00 88.44 91 ALA A O 1
ATOM 674 N N . PRO A 1 92 ? 9.010 -13.307 -17.709 1.00 78.88 92 PRO A N 1
ATOM 675 C CA . PRO A 1 92 ? 9.947 -13.005 -18.786 1.00 78.88 92 PRO A CA 1
ATOM 676 C C . PRO A 1 92 ? 10.014 -11.487 -19.014 1.00 78.88 92 PRO A C 1
ATOM 678 O O . PRO A 1 92 ? 9.000 -10.792 -18.930 1.00 78.88 92 PRO A O 1
ATOM 681 N N . GLY A 1 93 ? 11.222 -10.971 -19.250 1.00 76.25 93 GLY A N 1
ATOM 682 C CA . GLY A 1 93 ? 11.475 -9.528 -19.343 1.00 76.25 93 GLY A CA 1
ATOM 683 C C . GLY A 1 93 ? 11.637 -8.820 -17.991 1.00 76.25 93 GLY A C 1
ATOM 684 O O . GLY A 1 93 ? 11.636 -7.593 -17.935 1.00 76.25 93 GLY A O 1
ATOM 685 N N . SER A 1 94 ? 11.743 -9.549 -16.876 1.00 84.06 94 SER A N 1
ATOM 686 C CA . SER A 1 94 ? 12.131 -8.965 -15.586 1.00 84.06 94 SER A CA 1
ATOM 687 C C . SER A 1 94 ? 13.634 -8.637 -15.572 1.00 84.06 94 SER A C 1
ATOM 689 O O . SER A 1 94 ? 14.430 -9.515 -15.899 1.00 84.06 94 SER A O 1
ATOM 691 N N . PRO A 1 95 ? 14.056 -7.423 -15.162 1.00 76.44 95 PRO A N 1
ATOM 692 C CA . PRO A 1 95 ? 15.473 -7.063 -15.049 1.00 76.44 95 PRO A CA 1
ATOM 693 C C . PRO A 1 95 ? 16.160 -7.680 -13.817 1.00 76.44 95 PRO A C 1
ATOM 695 O O . PRO A 1 95 ? 17.295 -7.325 -13.523 1.00 76.44 95 PRO A O 1
ATOM 698 N N . PHE A 1 96 ? 15.466 -8.525 -13.047 1.00 81.88 96 PHE A N 1
ATOM 699 C CA . PHE A 1 96 ? 15.942 -9.053 -11.772 1.00 81.88 96 PHE A CA 1
ATOM 700 C C . PHE A 1 96 ? 17.075 -10.072 -11.936 1.00 81.88 96 PHE A C 1
ATOM 702 O O . PHE A 1 96 ? 16.866 -11.148 -12.490 1.00 81.88 96 PHE A O 1
ATOM 709 N N . ASP A 1 97 ? 18.227 -9.772 -11.330 1.00 77.88 97 ASP A N 1
ATOM 710 C CA . ASP A 1 97 ? 19.383 -10.670 -11.279 1.00 77.88 97 ASP A CA 1
ATOM 711 C C . ASP A 1 97 ? 19.719 -11.040 -9.823 1.00 77.88 97 ASP A C 1
ATOM 713 O O . ASP A 1 97 ? 20.246 -10.207 -9.074 1.00 77.88 97 ASP A O 1
ATOM 717 N N . PRO A 1 98 ? 19.487 -12.297 -9.392 1.00 77.25 98 PRO A N 1
ATOM 718 C CA . PRO A 1 98 ? 19.793 -12.742 -8.030 1.00 77.25 98 PRO A CA 1
ATOM 719 C C . PRO A 1 98 ? 21.273 -12.608 -7.635 1.00 77.25 98 PRO A C 1
ATOM 721 O O . PRO A 1 98 ? 21.601 -12.481 -6.456 1.00 77.25 98 PRO A O 1
ATOM 724 N N . SER A 1 99 ? 22.177 -12.644 -8.614 1.00 76.31 99 SER A N 1
ATOM 725 C CA . SER A 1 99 ? 23.627 -12.535 -8.429 1.00 76.31 99 SER A CA 1
ATOM 726 C C . SER A 1 99 ? 24.112 -11.098 -8.223 1.00 76.31 99 SER A C 1
ATOM 728 O O . SER A 1 99 ? 25.251 -10.912 -7.802 1.00 76.31 99 SER A O 1
ATOM 730 N N . ALA A 1 100 ? 23.267 -10.084 -8.443 1.00 75.00 100 ALA A N 1
ATOM 731 C CA . ALA A 1 100 ? 23.646 -8.676 -8.317 1.00 75.00 100 ALA A CA 1
ATOM 732 C C . ALA A 1 100 ? 24.019 -8.257 -6.879 1.00 75.00 100 ALA A C 1
ATOM 734 O O . ALA A 1 100 ? 24.726 -7.269 -6.696 1.00 75.00 100 ALA A O 1
ATOM 735 N N . LEU A 1 101 ? 23.574 -9.006 -5.859 1.00 69.75 101 LEU A N 1
ATOM 736 C CA . LEU A 1 101 ? 23.933 -8.763 -4.453 1.00 69.75 101 LEU A CA 1
ATOM 737 C C . LEU A 1 101 ? 25.279 -9.364 -4.044 1.00 69.75 101 LEU A C 1
ATOM 739 O O . LEU A 1 101 ? 25.789 -9.024 -2.978 1.00 69.75 101 LEU A O 1
ATOM 743 N N . LEU A 1 102 ? 25.846 -10.263 -4.850 1.00 74.56 102 LEU A N 1
ATOM 744 C CA . LEU A 1 102 ? 27.171 -10.806 -4.599 1.00 74.56 102 LEU A CA 1
ATOM 745 C C . LEU A 1 102 ? 28.177 -9.919 -5.333 1.00 74.56 102 LEU A C 1
ATOM 747 O O . LEU A 1 102 ? 28.293 -10.022 -6.557 1.00 74.56 102 LEU A O 1
ATOM 751 N N . PRO A 1 103 ? 28.932 -9.050 -4.633 1.00 56.72 103 PRO A N 1
ATOM 752 C CA . PRO A 1 103 ? 30.109 -8.470 -5.242 1.00 56.72 103 PRO A CA 1
ATOM 753 C C . PRO A 1 103 ? 31.027 -9.654 -5.525 1.00 56.72 103 PRO A C 1
ATOM 755 O O . PRO A 1 103 ? 31.556 -10.265 -4.599 1.00 56.72 103 PRO A O 1
ATOM 758 N N . ASN A 1 104 ? 31.161 -10.041 -6.794 1.00 53.62 104 ASN A N 1
ATOM 759 C CA . ASN A 1 104 ? 32.157 -11.026 -7.176 1.00 53.62 104 ASN A CA 1
ATOM 760 C C . ASN A 1 104 ? 33.499 -10.527 -6.635 1.00 53.62 104 ASN A C 1
ATOM 762 O O . ASN A 1 104 ? 34.059 -9.551 -7.140 1.00 53.62 104 ASN A O 1
ATOM 766 N N . SER A 1 105 ? 34.013 -11.208 -5.613 1.00 49.16 105 SER A N 1
ATOM 767 C CA . SER A 1 105 ? 35.423 -11.236 -5.284 1.00 49.16 105 SER A CA 1
ATOM 768 C C . SER A 1 105 ? 36.138 -11.772 -6.518 1.00 49.16 105 SER A C 1
ATOM 770 O O . SER A 1 105 ? 36.374 -12.968 -6.667 1.00 49.16 105 SER A O 1
ATOM 772 N N . ARG A 1 106 ? 36.460 -10.873 -7.451 1.00 45.03 106 ARG A N 1
ATOM 773 C CA . ARG A 1 106 ? 37.435 -11.126 -8.504 1.00 45.03 106 ARG A CA 1
ATOM 774 C C . ARG A 1 106 ? 38.798 -11.233 -7.834 1.00 45.03 106 ARG A C 1
ATOM 776 O O . ARG A 1 106 ? 39.580 -10.293 -7.835 1.00 45.03 106 ARG A O 1
ATOM 783 N N . MET A 1 107 ? 39.056 -12.390 -7.244 1.00 44.94 107 MET A N 1
ATOM 784 C CA . MET A 1 107 ? 40.398 -12.877 -7.007 1.00 44.94 107 MET A CA 1
ATOM 785 C C . MET A 1 107 ? 40.495 -14.260 -7.634 1.00 44.94 107 MET A C 1
ATOM 787 O O . MET A 1 107 ? 40.143 -15.263 -7.027 1.00 44.94 107 MET A O 1
ATOM 791 N N . SER A 1 108 ? 40.937 -14.272 -8.888 1.00 40.09 108 SER A N 1
ATOM 792 C CA . SER A 1 108 ? 41.918 -15.246 -9.344 1.00 40.09 108 SER A CA 1
ATOM 793 C C . SER A 1 108 ? 42.638 -14.674 -10.561 1.00 40.09 108 SER A C 1
ATOM 795 O O . SER A 1 108 ? 42.041 -14.435 -11.610 1.00 40.09 108 SER A O 1
ATOM 797 N N . GLU A 1 109 ? 43.927 -14.424 -10.362 1.00 42.91 109 GLU A N 1
ATOM 798 C CA . GLU A 1 109 ? 44.946 -14.266 -11.391 1.00 42.91 109 GLU A CA 1
ATOM 799 C C . GLU A 1 109 ? 44.944 -15.459 -12.359 1.00 42.91 109 GLU A C 1
ATOM 801 O O . GLU A 1 109 ? 44.737 -16.598 -11.940 1.00 42.91 109 GLU A O 1
ATOM 806 N N . SER A 1 110 ? 45.246 -15.196 -13.634 1.00 35.56 110 SER A N 1
ATOM 807 C CA . SER A 1 110 ? 46.373 -15.828 -14.340 1.00 35.56 110 SER A CA 1
ATOM 808 C C . SER A 1 110 ? 46.501 -15.267 -15.768 1.00 35.56 110 SER A C 1
ATOM 810 O O . SER A 1 110 ? 45.809 -15.682 -16.689 1.00 35.56 110 SER A O 1
ATOM 812 N N . ASN A 1 111 ? 47.405 -14.295 -15.881 1.00 43.31 111 ASN A N 1
ATOM 813 C CA . ASN A 1 111 ? 48.537 -14.211 -16.809 1.00 43.31 111 ASN A CA 1
ATOM 814 C C . ASN A 1 111 ? 48.352 -14.153 -18.341 1.00 43.31 111 ASN A C 1
ATOM 816 O O . ASN A 1 111 ? 47.885 -15.079 -18.994 1.00 43.31 111 ASN A O 1
ATOM 820 N N . ASN A 1 112 ? 49.004 -13.102 -18.861 1.00 40.06 112 ASN A N 1
ATOM 821 C CA . ASN A 1 112 ? 49.570 -12.881 -20.196 1.00 40.06 112 ASN A CA 1
ATOM 822 C C . ASN A 1 112 ? 48.648 -12.340 -21.294 1.00 40.06 112 ASN A C 1
ATOM 824 O O . ASN A 1 112 ? 48.213 -13.077 -22.167 1.00 40.06 112 ASN A O 1
ATOM 828 N N . SER A 1 113 ? 48.539 -11.012 -21.352 1.00 34.22 113 SER A N 1
ATOM 829 C CA . SER A 1 113 ? 49.283 -10.224 -22.351 1.00 34.22 113 SER A CA 1
ATOM 830 C C . SER A 1 113 ? 49.061 -8.733 -22.099 1.00 34.22 113 SER A C 1
ATOM 832 O O . SER A 1 113 ? 47.937 -8.237 -22.123 1.00 34.22 113 SER A O 1
ATOM 834 N N . THR A 1 114 ? 50.158 -8.039 -21.818 1.00 43.75 114 THR A N 1
ATOM 835 C CA . THR A 1 114 ? 50.253 -6.592 -21.638 1.00 43.75 114 THR A CA 1
ATOM 836 C C . THR A 1 114 ? 49.954 -5.871 -22.947 1.00 43.75 114 THR A C 1
ATOM 838 O O . THR A 1 114 ? 50.855 -5.786 -23.770 1.00 43.75 114 THR A O 1
ATOM 841 N N . GLU A 1 115 ? 48.766 -5.290 -23.117 1.00 33.84 115 GLU A N 1
ATOM 842 C CA . GLU A 1 115 ? 48.556 -4.187 -24.067 1.00 33.84 115 GLU A CA 1
ATOM 843 C C . GLU A 1 115 ? 47.595 -3.148 -23.465 1.00 33.84 115 GLU A C 1
ATOM 845 O O . GLU A 1 115 ? 46.491 -3.458 -23.019 1.00 33.84 115 GLU A O 1
ATOM 850 N N . ALA A 1 116 ? 48.080 -1.909 -23.365 1.00 34.19 116 ALA A N 1
ATOM 851 C CA . ALA A 1 116 ? 47.377 -0.761 -22.800 1.00 34.19 116 ALA A CA 1
ATOM 852 C C . ALA A 1 116 ? 46.249 -0.270 -23.732 1.00 34.19 116 ALA A C 1
ATOM 854 O O . ALA A 1 116 ? 46.401 -0.353 -24.950 1.00 34.19 116 ALA A O 1
ATOM 855 N N . PRO A 1 117 ? 45.149 0.308 -23.210 1.00 34.81 117 PRO A N 1
ATOM 856 C CA . PRO A 1 117 ? 44.111 0.884 -24.055 1.00 34.81 117 PRO A CA 1
ATOM 857 C C . PRO A 1 117 ? 44.590 2.221 -24.640 1.00 34.81 117 PRO A C 1
ATOM 859 O O . PRO A 1 117 ? 44.774 3.205 -23.922 1.00 34.81 117 PRO A O 1
ATOM 862 N N . SER A 1 118 ? 44.799 2.256 -25.955 1.00 33.72 118 SER A N 1
ATOM 863 C CA . SER A 1 118 ? 45.006 3.474 -26.736 1.00 33.72 118 SER A CA 1
ATOM 864 C C . SER A 1 118 ? 43.659 4.127 -27.060 1.00 33.72 118 SER A C 1
ATOM 866 O O . SER A 1 118 ? 42.774 3.537 -27.678 1.00 33.72 118 SER A O 1
ATOM 868 N N . TYR A 1 119 ? 43.498 5.374 -26.630 1.00 30.12 119 TYR A N 1
ATOM 869 C CA . TYR A 1 119 ? 42.373 6.231 -26.994 1.00 30.12 119 TYR A CA 1
ATOM 870 C C . TYR A 1 119 ? 42.616 6.824 -28.395 1.00 30.12 119 TYR A C 1
ATOM 872 O O . TYR A 1 119 ? 43.722 7.276 -28.678 1.00 30.12 119 TYR A O 1
ATOM 880 N N . LEU A 1 120 ? 41.560 6.868 -29.219 1.00 34.56 120 LEU A N 1
ATOM 881 C CA . LEU A 1 120 ? 41.447 7.517 -30.540 1.00 34.56 120 LEU A CA 1
ATOM 882 C C . LEU A 1 120 ? 42.311 6.945 -31.684 1.00 34.56 120 LEU A C 1
ATOM 884 O O . LEU A 1 120 ? 43.471 7.294 -31.863 1.00 34.56 120 LEU A O 1
ATOM 888 N N . THR A 1 121 ? 41.680 6.169 -32.572 1.00 26.59 121 THR A N 1
ATOM 889 C CA . THR A 1 121 ? 42.135 5.985 -33.961 1.00 26.59 121 THR A CA 1
ATOM 890 C C . THR A 1 121 ? 41.037 6.486 -34.894 1.00 26.59 121 THR A C 1
ATOM 892 O O . THR A 1 121 ? 39.976 5.878 -35.002 1.00 26.59 121 THR A O 1
ATOM 895 N N . TYR A 1 122 ? 41.280 7.628 -35.535 1.00 25.94 122 TYR A N 1
ATOM 896 C CA . TYR A 1 122 ? 40.465 8.135 -36.636 1.00 25.94 122 TYR A CA 1
ATOM 897 C C . TYR A 1 122 ? 40.967 7.477 -37.927 1.00 25.94 122 TYR A C 1
ATOM 899 O O . TYR A 1 122 ? 42.163 7.508 -38.217 1.00 25.94 122 TYR A O 1
ATOM 907 N N . ASN A 1 123 ? 40.073 6.838 -38.677 1.00 35.00 123 ASN A N 1
ATOM 908 C CA . ASN A 1 123 ? 40.419 6.113 -39.896 1.00 35.00 123 ASN A CA 1
ATOM 909 C C . ASN A 1 123 ? 40.611 7.107 -41.055 1.00 35.00 123 ASN A C 1
ATOM 911 O O . ASN A 1 123 ? 39.635 7.656 -41.562 1.00 35.00 123 ASN A O 1
ATOM 915 N N . ILE A 1 124 ? 41.858 7.361 -41.467 1.00 32.25 124 ILE A N 1
ATOM 916 C CA . ILE A 1 124 ? 42.164 8.120 -42.688 1.00 32.25 124 ILE A CA 1
ATOM 917 C C . ILE A 1 124 ? 42.368 7.123 -43.827 1.00 32.25 124 ILE A C 1
ATOM 919 O O . ILE A 1 124 ? 43.407 6.473 -43.929 1.00 32.25 124 ILE A O 1
ATOM 923 N N . SER A 1 125 ? 41.380 7.033 -44.714 1.00 36.75 125 SER A N 1
ATOM 924 C CA . SER A 1 125 ? 41.550 6.449 -46.041 1.00 36.75 125 SER A CA 1
ATOM 925 C C . SER A 1 125 ? 42.311 7.436 -46.929 1.00 36.75 125 SER A C 1
ATOM 927 O O . SER A 1 125 ? 41.773 8.460 -47.352 1.00 36.75 125 SER A O 1
ATOM 929 N N . THR A 1 126 ? 43.579 7.136 -47.193 1.00 28.62 126 THR A N 1
ATOM 930 C CA . THR A 1 126 ? 44.445 7.849 -48.132 1.00 28.62 126 THR A CA 1
ATOM 931 C C . THR A 1 126 ? 44.032 7.561 -49.580 1.00 28.62 126 THR A C 1
ATOM 933 O O . THR A 1 126 ? 44.222 6.455 -50.083 1.00 28.62 126 THR A O 1
ATOM 936 N N . LEU A 1 127 ? 43.509 8.573 -50.281 1.00 30.53 127 LEU A N 1
ATOM 937 C CA . LEU A 1 127 ? 43.446 8.606 -51.745 1.00 30.53 127 LEU A CA 1
ATOM 938 C C . LEU A 1 127 ? 44.575 9.510 -52.260 1.00 30.53 127 LEU A C 1
ATOM 940 O O . LEU A 1 127 ? 44.673 10.680 -51.901 1.00 30.53 127 LEU A O 1
ATOM 944 N N . SER A 1 128 ? 45.456 8.920 -53.061 1.00 28.27 128 SER A N 1
ATOM 945 C CA . SER A 1 128 ? 46.624 9.552 -53.673 1.00 28.27 128 SER A CA 1
ATOM 946 C C . SER A 1 128 ? 46.236 10.502 -54.813 1.00 28.27 128 SER A C 1
ATOM 948 O O . SER A 1 128 ? 45.493 10.102 -55.707 1.00 28.27 128 SER A O 1
ATOM 950 N N . GLY A 1 129 ? 46.831 11.703 -54.831 1.00 28.36 129 GLY A N 1
ATOM 951 C CA . GLY A 1 129 ? 47.117 12.450 -56.064 1.00 28.36 129 GLY A CA 1
ATOM 952 C C . GLY A 1 129 ? 46.547 13.871 -56.162 1.00 28.36 129 GLY A C 1
ATOM 953 O O . GLY A 1 129 ? 45.345 14.047 -56.310 1.00 28.36 129 GLY A O 1
ATOM 954 N N . GLY A 1 130 ? 47.441 14.869 -56.221 1.00 30.58 130 GLY A N 1
ATOM 955 C CA . GLY A 1 130 ? 47.174 16.175 -56.845 1.00 30.58 130 GLY A CA 1
ATOM 956 C C . GLY A 1 130 ? 47.231 17.389 -55.913 1.00 30.58 130 GLY A C 1
ATOM 957 O O . GLY A 1 130 ? 46.318 17.643 -55.140 1.00 30.58 130 GLY A O 1
ATOM 958 N N . THR A 1 131 ? 48.301 18.173 -56.029 1.00 28.45 131 THR A N 1
ATOM 959 C CA . THR A 1 131 ? 48.491 19.498 -55.419 1.00 28.45 131 THR A CA 1
ATOM 960 C C . THR A 1 131 ? 47.524 20.544 -55.990 1.00 28.45 131 THR A C 1
ATOM 962 O O . THR A 1 131 ? 47.331 20.576 -57.203 1.00 28.45 131 THR A O 1
ATOM 965 N N . ASN A 1 132 ? 46.994 21.442 -55.144 1.00 28.53 132 ASN A N 1
ATOM 966 C CA . ASN A 1 132 ? 47.241 22.898 -55.181 1.00 28.53 132 ASN A CA 1
ATOM 967 C C . ASN A 1 132 ? 46.504 23.617 -54.034 1.00 28.53 132 ASN A C 1
ATOM 969 O O . ASN A 1 132 ? 45.329 23.381 -53.775 1.00 28.53 132 ASN A O 1
ATOM 973 N N . VAL A 1 133 ? 47.238 24.495 -53.352 1.00 30.42 133 VAL A N 1
ATOM 974 C CA . VAL A 1 133 ? 46.797 25.356 -52.248 1.00 30.42 133 VAL A CA 1
ATOM 975 C C . VAL A 1 133 ? 46.021 26.557 -52.793 1.00 30.42 133 VAL A C 1
ATOM 977 O O . VAL A 1 133 ? 46.519 27.249 -53.679 1.00 30.42 133 VAL A O 1
ATOM 980 N N . SER A 1 134 ? 44.871 26.871 -52.194 1.00 27.94 134 SER A N 1
ATOM 981 C CA . SER A 1 134 ? 44.281 28.214 -52.224 1.00 27.94 134 SER A CA 1
ATOM 982 C C . SER A 1 134 ? 43.494 28.485 -50.941 1.00 27.94 134 SER A C 1
ATOM 984 O O . SER A 1 134 ? 42.590 27.732 -50.586 1.00 27.94 134 SER A O 1
ATOM 986 N N . LEU A 1 135 ? 43.870 29.566 -50.259 1.00 31.89 135 LEU A N 1
ATOM 987 C CA . LEU A 1 135 ? 43.153 30.193 -49.150 1.00 31.89 135 LEU A CA 1
ATOM 988 C C . LEU A 1 135 ? 41.931 30.936 -49.708 1.00 31.89 135 LEU A C 1
ATOM 990 O O . LEU A 1 135 ? 42.109 31.756 -50.606 1.00 31.89 135 LEU A O 1
ATOM 994 N N . ALA A 1 136 ? 40.736 30.693 -49.167 1.00 27.97 136 ALA A N 1
ATOM 995 C CA . ALA A 1 136 ? 39.611 31.626 -49.261 1.00 27.97 136 ALA A CA 1
ATOM 996 C C . ALA A 1 136 ? 38.571 31.357 -48.155 1.00 27.97 136 ALA A C 1
ATOM 998 O O . ALA A 1 136 ? 38.002 30.274 -48.075 1.00 27.97 136 ALA A O 1
ATOM 999 N N . GLU A 1 137 ? 38.444 32.374 -47.303 1.00 29.72 137 GLU A N 1
ATOM 1000 C CA . GLU A 1 137 ? 37.323 32.871 -46.490 1.00 29.72 137 GLU A CA 1
ATOM 1001 C C . GLU A 1 137 ? 36.083 32.001 -46.199 1.00 29.72 137 GLU A C 1
ATOM 1003 O O . GLU A 1 137 ? 35.396 31.496 -47.085 1.00 29.72 137 GLU A O 1
ATOM 1008 N N . GLU A 1 138 ? 35.745 31.977 -44.903 1.00 34.88 138 GLU A N 1
ATOM 1009 C CA . GLU A 1 138 ? 34.414 31.703 -44.360 1.00 34.88 138 GLU A CA 1
ATOM 1010 C C . GLU A 1 138 ? 33.344 32.586 -45.016 1.00 34.88 138 GLU A C 1
ATOM 1012 O O . GLU A 1 138 ? 33.494 33.806 -45.100 1.00 34.88 138 GLU A O 1
ATOM 1017 N N . ASN A 1 139 ? 32.207 31.986 -45.371 1.00 28.88 139 ASN A N 1
ATOM 1018 C CA . ASN A 1 139 ? 30.928 32.678 -45.264 1.00 28.88 139 ASN A CA 1
ATOM 1019 C C . ASN A 1 139 ? 29.792 31.668 -45.066 1.00 28.88 139 ASN A C 1
ATOM 1021 O O . ASN A 1 139 ? 29.513 30.832 -45.928 1.00 28.88 139 ASN A O 1
ATOM 1025 N N . GLU A 1 140 ? 29.164 31.743 -43.895 1.00 38.66 140 GLU A N 1
ATOM 1026 C CA . GLU A 1 140 ? 28.026 30.926 -43.489 1.00 38.66 140 GLU A CA 1
ATOM 1027 C C . GLU A 1 140 ? 26.825 31.127 -44.422 1.00 38.66 140 GLU A C 1
ATOM 1029 O O . GLU A 1 140 ? 26.390 32.250 -44.674 1.00 38.66 140 GLU A O 1
ATOM 1034 N N . THR A 1 141 ? 26.216 30.029 -44.872 1.00 25.30 141 THR A N 1
ATOM 1035 C CA . THR A 1 141 ? 24.820 30.031 -45.326 1.00 25.30 141 THR A CA 1
ATOM 1036 C C . THR A 1 141 ? 24.104 28.795 -44.791 1.00 25.30 141 THR A C 1
ATOM 1038 O O . THR A 1 141 ? 24.338 27.663 -45.206 1.00 25.30 141 THR A O 1
ATOM 1041 N N . MET A 1 142 ? 23.223 29.046 -43.823 1.00 34.59 142 MET A N 1
ATOM 1042 C CA . MET A 1 142 ? 22.271 28.100 -43.253 1.00 34.59 142 MET A CA 1
ATOM 1043 C C . MET A 1 142 ? 21.324 27.617 -44.362 1.00 34.59 142 MET A C 1
ATOM 1045 O O . MET A 1 142 ? 20.497 28.384 -44.854 1.00 34.59 142 MET A O 1
ATOM 1049 N N . THR A 1 143 ? 21.455 26.356 -44.771 1.00 24.89 143 THR A N 1
ATOM 1050 C CA . THR A 1 143 ? 20.533 25.690 -45.701 1.00 24.89 143 THR A CA 1
ATOM 1051 C C . THR A 1 143 ? 19.847 24.529 -44.983 1.00 24.89 143 THR A C 1
ATOM 1053 O O . THR A 1 143 ? 20.481 23.669 -44.376 1.00 24.89 143 THR A O 1
ATOM 1056 N N . LEU A 1 144 ? 18.513 24.578 -44.970 1.00 36.72 144 LEU A N 1
ATOM 1057 C CA . LEU A 1 144 ? 17.628 23.545 -44.440 1.00 36.72 144 LEU A CA 1
ATOM 1058 C C . LEU A 1 144 ? 17.462 22.454 -45.501 1.00 36.72 144 LEU A C 1
ATOM 1060 O O . LEU A 1 144 ? 16.554 22.546 -46.323 1.00 36.72 144 LEU A O 1
ATOM 1064 N N . ASP A 1 145 ? 18.302 21.423 -45.466 1.00 29.61 145 ASP A N 1
ATOM 1065 C CA . ASP A 1 145 ? 18.123 20.240 -46.310 1.00 29.61 145 ASP A CA 1
ATOM 1066 C C . ASP A 1 145 ? 17.550 19.080 -45.489 1.00 29.61 145 ASP A C 1
ATOM 1068 O O . ASP A 1 145 ? 18.198 18.516 -44.608 1.00 29.61 145 ASP A O 1
ATOM 1072 N N . VAL A 1 146 ? 16.295 18.733 -45.784 1.00 38.84 146 VAL A N 1
ATOM 1073 C CA . VAL A 1 146 ? 15.620 17.512 -45.328 1.00 38.84 146 VAL A CA 1
ATOM 1074 C C . VAL A 1 146 ? 15.982 16.381 -46.297 1.00 38.84 146 VAL A C 1
ATOM 1076 O O . VAL A 1 146 ? 15.557 16.442 -47.452 1.00 38.84 146 VAL A O 1
ATOM 1079 N N . PRO A 1 147 ? 16.685 15.311 -45.877 1.00 32.84 147 PRO A N 1
ATOM 1080 C CA . PRO A 1 147 ? 16.884 14.149 -46.729 1.00 32.84 147 PRO A CA 1
ATOM 1081 C C . PRO A 1 147 ? 15.775 13.120 -46.480 1.00 32.84 147 PRO A C 1
ATOM 1083 O O . PRO A 1 147 ? 15.727 12.452 -45.447 1.00 32.84 147 PRO A O 1
ATOM 1086 N N . LEU A 1 148 ? 14.888 12.968 -47.465 1.00 36.53 148 LEU A N 1
ATOM 1087 C CA . LEU A 1 148 ? 14.077 11.767 -47.658 1.00 36.53 148 LEU A CA 1
ATOM 1088 C C . LEU A 1 148 ? 15.000 10.616 -48.087 1.00 36.53 148 LEU A C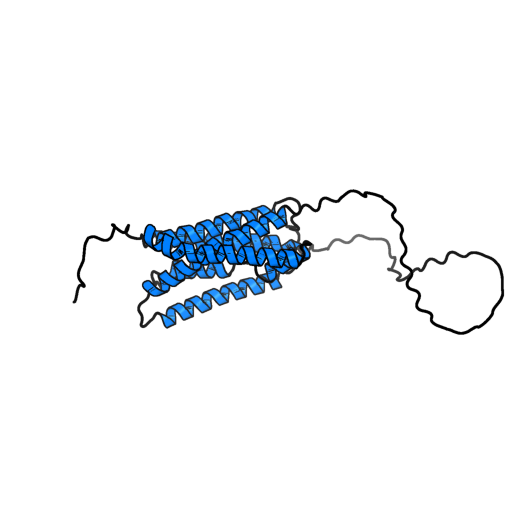 1
ATOM 1090 O O . LEU A 1 148 ? 15.526 10.639 -49.196 1.00 36.53 148 LEU A O 1
ATOM 1094 N N . ASN A 1 149 ? 15.148 9.582 -47.257 1.00 29.28 149 ASN A N 1
ATOM 1095 C CA . ASN A 1 149 ? 15.506 8.252 -47.752 1.00 29.28 149 ASN A CA 1
ATOM 1096 C C . ASN A 1 149 ? 14.827 7.154 -46.922 1.00 29.28 149 ASN A C 1
ATOM 1098 O O . ASN A 1 149 ? 15.298 6.750 -45.860 1.00 29.28 149 ASN A O 1
ATOM 1102 N N . GLN A 1 150 ? 13.693 6.687 -47.442 1.00 36.69 150 GLN A N 1
ATOM 1103 C CA . GLN A 1 150 ? 13.074 5.418 -47.084 1.00 36.69 150 GLN A CA 1
ATOM 1104 C C . GLN A 1 150 ? 13.920 4.286 -47.677 1.00 36.69 150 GLN A C 1
ATOM 1106 O O . GLN A 1 150 ? 13.843 4.008 -48.871 1.00 36.69 150 GLN A O 1
ATOM 1111 N N . SER A 1 151 ? 14.670 3.592 -46.825 1.00 29.55 151 SER A N 1
ATOM 1112 C CA . SER A 1 151 ? 15.076 2.213 -47.084 1.00 29.55 151 SER A CA 1
ATOM 1113 C C . SER A 1 151 ? 14.381 1.331 -46.059 1.00 29.55 151 SER A C 1
ATOM 1115 O O . SER A 1 151 ? 14.746 1.287 -44.887 1.00 29.55 151 SER A O 1
ATOM 1117 N N . SER A 1 152 ? 13.324 0.670 -46.515 1.00 37.75 152 SER A N 1
ATOM 1118 C CA . SER A 1 152 ? 12.605 -0.371 -45.799 1.00 37.75 152 SER A CA 1
ATOM 1119 C C . SER A 1 152 ? 13.521 -1.569 -45.556 1.00 37.75 152 SER A C 1
ATOM 1121 O O . SER A 1 152 ? 13.767 -2.355 -46.470 1.00 37.75 152 SER A O 1
ATOM 1123 N N . ASN A 1 153 ? 13.971 -1.729 -44.317 1.00 26.16 153 ASN A N 1
ATOM 1124 C CA . ASN A 1 153 ? 14.363 -3.021 -43.775 1.00 26.16 153 ASN A CA 1
ATOM 1125 C C . ASN A 1 153 ? 13.515 -3.224 -42.510 1.00 26.16 153 ASN A C 1
ATOM 1127 O O . ASN A 1 153 ? 13.706 -2.476 -41.551 1.00 26.16 153 ASN A O 1
ATOM 1131 N N . PRO A 1 154 ? 12.524 -4.137 -42.479 1.00 36.50 154 PRO A N 1
ATOM 1132 C CA . PRO A 1 154 ? 11.896 -4.528 -41.227 1.00 36.50 154 PRO A CA 1
ATOM 1133 C C . PRO A 1 154 ? 12.896 -5.425 -40.491 1.00 36.50 154 PRO A C 1
ATOM 1135 O O . PRO A 1 154 ? 12.788 -6.650 -40.505 1.00 36.50 154 PRO A O 1
ATOM 1138 N N . GLU A 1 155 ? 13.932 -4.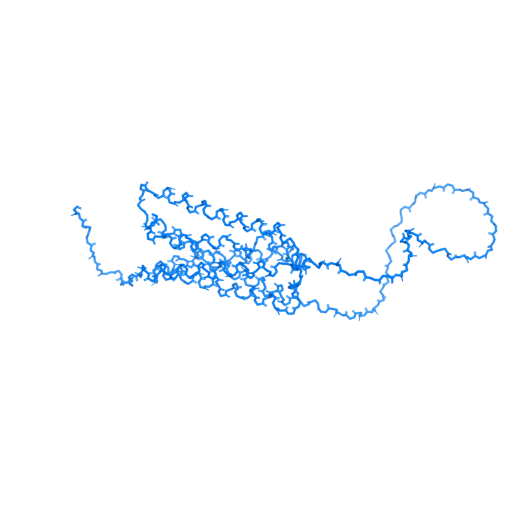808 -39.923 1.00 34.84 155 GLU A N 1
ATOM 1139 C CA . GLU A 1 155 ? 14.826 -5.476 -38.988 1.00 34.84 155 GLU A CA 1
ATOM 1140 C C . GLU A 1 155 ? 13.980 -5.908 -37.797 1.00 34.84 155 GLU A C 1
ATOM 1142 O O . GLU A 1 155 ? 13.278 -5.096 -37.196 1.00 34.84 155 GLU A O 1
ATOM 1147 N N . ALA A 1 156 ? 13.974 -7.226 -37.593 1.00 36.09 156 ALA A N 1
ATOM 1148 C CA . ALA A 1 156 ? 13.296 -7.979 -36.554 1.00 36.09 156 ALA A CA 1
ATOM 1149 C C . ALA A 1 156 ? 12.838 -7.103 -35.383 1.00 36.09 156 ALA A C 1
ATOM 1151 O O . ALA A 1 156 ? 13.659 -6.606 -34.616 1.00 36.09 156 ALA A O 1
ATOM 1152 N N . GLY A 1 157 ? 11.519 -6.937 -35.254 1.00 39.44 157 GLY A N 1
ATOM 1153 C CA . GLY A 1 157 ? 10.931 -6.373 -34.052 1.00 39.44 157 GLY A CA 1
ATOM 1154 C C . GLY A 1 157 ? 11.365 -7.229 -32.872 1.00 39.44 157 GLY A C 1
ATOM 1155 O O . GLY A 1 157 ? 10.857 -8.332 -32.683 1.00 39.44 157 GLY A O 1
ATOM 1156 N N . GLU A 1 158 ? 12.343 -6.741 -32.117 1.00 42.69 158 GLU A N 1
ATOM 1157 C CA . GLU A 1 158 ? 12.612 -7.219 -30.775 1.00 42.69 158 GLU 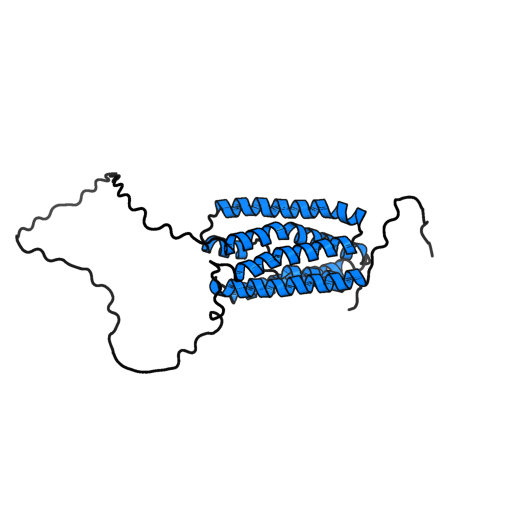A CA 1
ATOM 1158 C C . GLU A 1 158 ? 11.325 -6.937 -29.995 1.00 42.69 158 GLU A C 1
ATOM 1160 O O . GLU A 1 158 ? 11.031 -5.791 -29.653 1.00 42.69 158 GLU A O 1
ATOM 1165 N N . GLU A 1 159 ? 10.468 -7.952 -29.836 1.00 47.66 159 GLU A N 1
ATOM 1166 C CA . GLU A 1 159 ? 9.300 -7.837 -28.972 1.00 47.66 159 GLU A CA 1
ATOM 1167 C C . GLU A 1 159 ? 9.820 -7.508 -27.576 1.00 47.66 159 GLU A C 1
ATOM 1169 O O . GLU A 1 159 ? 10.318 -8.375 -26.858 1.00 47.66 159 GLU A O 1
ATOM 1174 N N . ILE A 1 160 ? 9.733 -6.236 -27.192 1.00 57.75 160 ILE A N 1
ATOM 1175 C CA . ILE A 1 160 ? 10.041 -5.830 -25.832 1.00 57.75 160 ILE A CA 1
ATOM 1176 C C . ILE A 1 160 ? 8.983 -6.494 -24.954 1.00 57.75 160 ILE A C 1
ATOM 1178 O O . ILE A 1 160 ? 7.808 -6.116 -24.952 1.00 57.75 160 ILE A O 1
ATOM 1182 N N . VAL A 1 161 ? 9.395 -7.536 -24.236 1.00 66.06 161 VAL A N 1
ATOM 1183 C CA . VAL A 1 161 ? 8.519 -8.302 -23.353 1.00 66.06 161 VAL A CA 1
ATOM 1184 C C . VAL A 1 161 ? 8.202 -7.446 -22.124 1.00 66.06 161 VAL A C 1
ATOM 1186 O O . VAL A 1 161 ? 8.833 -7.555 -21.078 1.00 66.06 161 VAL A O 1
ATOM 1189 N N . TYR A 1 162 ? 7.190 -6.581 -22.234 1.00 80.81 162 TYR A N 1
ATOM 1190 C CA . TYR A 1 162 ? 6.685 -5.742 -21.138 1.00 80.81 162 TYR A CA 1
ATOM 1191 C C . TYR A 1 162 ? 5.846 -6.519 -20.112 1.00 80.81 162 TYR A C 1
ATOM 1193 O O . TYR A 1 162 ? 5.193 -5.920 -19.257 1.00 80.81 162 TYR A O 1
ATOM 1201 N N . THR A 1 163 ? 5.826 -7.852 -20.179 1.00 87.62 163 THR A N 1
ATOM 1202 C CA . THR A 1 163 ? 4.995 -8.705 -19.322 1.00 87.62 163 THR A CA 1
ATOM 1203 C C . THR A 1 163 ? 5.264 -8.456 -17.839 1.00 87.62 163 THR A C 1
ATOM 1205 O O . THR A 1 163 ? 4.316 -8.290 -17.072 1.00 87.62 163 THR A O 1
ATOM 1208 N N . SER A 1 164 ? 6.535 -8.360 -17.437 1.00 89.69 164 SER A N 1
ATOM 1209 C CA . SER A 1 164 ? 6.932 -8.026 -16.063 1.00 89.69 164 SER A CA 1
ATOM 1210 C C . SER A 1 164 ? 6.388 -6.652 -15.638 1.00 89.69 164 SER A C 1
ATOM 1212 O O . SER A 1 164 ? 5.689 -6.533 -14.634 1.00 89.69 164 SER A O 1
ATOM 1214 N N . VAL A 1 165 ? 6.621 -5.617 -16.447 1.00 89.19 165 VAL A N 1
ATOM 1215 C CA . VAL A 1 165 ? 6.216 -4.232 -16.164 1.00 89.19 165 VAL A CA 1
ATOM 1216 C C . VAL A 1 165 ? 4.691 -4.094 -16.079 1.00 89.19 165 VAL A C 1
ATOM 1218 O O . VAL A 1 165 ? 4.185 -3.441 -15.168 1.00 89.19 165 VAL A O 1
ATOM 1221 N N . ILE A 1 166 ? 3.940 -4.740 -16.973 1.00 90.62 166 ILE A N 1
ATOM 1222 C CA . ILE A 1 166 ? 2.469 -4.711 -16.977 1.00 90.62 166 ILE A CA 1
ATOM 1223 C C . ILE A 1 166 ? 1.903 -5.403 -15.733 1.00 90.62 166 ILE A C 1
ATOM 1225 O O . ILE A 1 166 ? 0.986 -4.866 -15.107 1.00 90.62 166 ILE A O 1
ATOM 1229 N N . LEU A 1 167 ? 2.441 -6.566 -15.347 1.00 92.62 167 LEU A N 1
ATOM 1230 C CA . LEU A 1 167 ? 2.026 -7.272 -14.130 1.00 92.62 167 LEU A CA 1
ATOM 1231 C C . LEU A 1 167 ? 2.315 -6.440 -12.874 1.00 92.62 167 LEU A C 1
ATOM 1233 O O . LEU A 1 167 ? 1.433 -6.301 -12.023 1.00 92.62 167 LEU A O 1
ATOM 1237 N N . LEU A 1 168 ? 3.504 -5.831 -12.800 1.00 92.75 168 LEU A N 1
ATOM 1238 C CA . LEU A 1 168 ? 3.903 -4.939 -11.710 1.00 92.75 168 LEU A CA 1
ATOM 1239 C C . LEU A 1 168 ? 2.939 -3.750 -11.595 1.00 92.75 168 LEU A C 1
ATOM 1241 O O . LEU A 1 168 ? 2.385 -3.490 -10.529 1.00 92.75 168 LEU A O 1
ATOM 1245 N N . LEU A 1 169 ? 2.696 -3.048 -12.703 1.00 93.25 169 LEU A N 1
ATOM 1246 C CA . LEU A 1 169 ? 1.803 -1.890 -12.746 1.00 93.25 169 LEU A CA 1
ATOM 1247 C C . LEU A 1 169 ? 0.362 -2.259 -12.398 1.00 93.25 169 LEU A C 1
ATOM 1249 O O . LEU A 1 169 ? -0.286 -1.546 -11.636 1.00 93.25 169 LEU A O 1
ATOM 1253 N N . THR A 1 170 ? -0.134 -3.381 -12.915 1.00 94.44 170 THR A N 1
ATOM 1254 C CA . THR A 1 170 ? -1.489 -3.860 -12.618 1.00 94.44 170 THR A CA 1
ATOM 1255 C C . THR A 1 170 ? -1.644 -4.160 -11.130 1.00 94.44 170 THR A C 1
ATOM 1257 O O . THR A 1 170 ? -2.622 -3.724 -10.519 1.00 94.44 170 THR A O 1
ATOM 1260 N N . GLY A 1 171 ? -0.668 -4.843 -10.524 1.00 95.44 171 GLY A N 1
ATOM 1261 C CA . GLY A 1 171 ? -0.655 -5.116 -9.088 1.00 95.44 171 GLY A CA 1
ATOM 1262 C C . GLY A 1 171 ? -0.665 -3.831 -8.261 1.00 95.44 171 GLY A C 1
ATOM 1263 O O . GLY A 1 171 ? -1.534 -3.664 -7.412 1.00 95.44 171 GLY A O 1
ATOM 1264 N N . ILE A 1 172 ? 0.216 -2.878 -8.574 1.00 94.44 172 ILE A N 1
ATOM 1265 C CA . ILE A 1 172 ? 0.319 -1.595 -7.866 1.00 94.44 172 ILE A CA 1
ATOM 1266 C C . ILE A 1 172 ? -0.964 -0.747 -7.990 1.00 94.44 172 ILE A C 1
ATOM 1268 O O . ILE A 1 172 ? -1.453 -0.179 -7.013 1.00 94.44 172 ILE A O 1
ATOM 1272 N N . ILE A 1 173 ? -1.524 -0.630 -9.196 1.00 95.44 173 ILE A N 1
ATOM 1273 C CA . ILE A 1 173 ? -2.719 0.192 -9.454 1.00 95.44 173 ILE A CA 1
ATOM 1274 C C . ILE A 1 173 ? -3.940 -0.403 -8.754 1.00 95.44 173 ILE A C 1
ATOM 1276 O O . ILE A 1 173 ? -4.724 0.324 -8.136 1.00 95.44 173 ILE A O 1
ATOM 1280 N N . THR A 1 174 ? -4.112 -1.722 -8.848 1.00 95.62 174 THR A N 1
ATOM 1281 C CA . THR A 1 174 ? -5.235 -2.393 -8.192 1.00 95.62 174 THR A CA 1
ATOM 1282 C C . THR A 1 174 ? -5.084 -2.358 -6.676 1.00 95.62 174 THR A C 1
ATOM 1284 O O . THR A 1 174 ? -6.069 -2.049 -6.010 1.00 95.62 174 THR A O 1
ATOM 1287 N N . SER A 1 175 ? -3.875 -2.534 -6.125 1.00 96.50 175 SER A N 1
ATOM 1288 C CA . SER A 1 175 ? -3.662 -2.536 -4.671 1.00 96.50 175 SER A CA 1
ATOM 1289 C C . SER A 1 175 ? -4.117 -1.235 -4.000 1.00 96.50 175 SER A C 1
ATOM 1291 O O . SER A 1 175 ? -4.681 -1.279 -2.916 1.00 96.50 175 SER A O 1
ATOM 1293 N N . ARG A 1 176 ? -4.064 -0.077 -4.680 1.00 95.38 176 ARG A N 1
ATOM 1294 C CA . ARG A 1 176 ? -4.544 1.211 -4.127 1.00 95.38 176 ARG A CA 1
ATOM 1295 C C . ARG A 1 176 ? -5.914 1.166 -3.458 1.00 95.38 176 ARG A C 1
ATOM 1297 O O . ARG A 1 176 ? -6.104 1.849 -2.452 1.00 95.38 176 ARG A O 1
ATOM 1304 N N . PHE A 1 177 ? -6.838 0.370 -3.988 1.00 96.88 177 PHE A N 1
ATOM 1305 C CA . PHE A 1 177 ? -8.131 0.136 -3.358 1.00 96.88 177 PHE A CA 1
ATOM 1306 C C . PHE A 1 177 ? -7.985 -0.461 -1.944 1.00 96.88 177 PHE A C 1
ATOM 1308 O O . PHE A 1 177 ? -8.581 0.046 -0.992 1.00 96.88 177 PHE A O 1
ATOM 1315 N N . GLY A 1 178 ? -7.180 -1.518 -1.801 1.00 96.12 178 GLY A N 1
ATOM 1316 C CA . GLY A 1 178 ? -6.911 -2.216 -0.542 1.00 96.12 178 GLY A CA 1
ATOM 1317 C C . GLY A 1 178 ? -6.143 -1.354 0.454 1.00 96.12 178 GLY A C 1
ATOM 1318 O O . GLY A 1 178 ? -6.558 -1.261 1.609 1.00 96.12 178 GLY A O 1
ATOM 1319 N N . LEU A 1 179 ? -5.096 -0.662 -0.005 1.00 95.38 179 LEU A N 1
ATOM 1320 C CA . LEU A 1 179 ? -4.292 0.251 0.810 1.00 95.38 179 LEU A CA 1
ATOM 1321 C C . LEU A 1 179 ? -5.141 1.344 1.472 1.00 95.38 179 LEU A C 1
ATOM 1323 O O . LEU A 1 179 ? -5.079 1.518 2.688 1.00 95.38 179 LEU A O 1
ATOM 1327 N N . TRP A 1 180 ? -5.967 2.055 0.696 1.00 95.44 180 TRP A N 1
ATOM 1328 C CA . TRP A 1 180 ? -6.831 3.114 1.233 1.00 95.44 180 TRP A CA 1
ATOM 1329 C C . TRP A 1 180 ? -7.906 2.554 2.168 1.00 95.44 180 TRP A C 1
ATOM 1331 O O . TRP A 1 180 ? -8.207 3.146 3.204 1.00 95.44 180 TRP A O 1
ATOM 1341 N N . LEU A 1 181 ? -8.469 1.388 1.841 1.00 97.06 181 LEU A N 1
ATOM 1342 C CA . LEU A 1 181 ? -9.452 0.726 2.695 1.00 97.06 181 LEU A CA 1
ATOM 1343 C C . LEU A 1 181 ? -8.846 0.300 4.047 1.00 97.06 181 LEU A C 1
ATOM 1345 O O . LEU A 1 181 ? -9.490 0.453 5.090 1.00 97.06 181 LEU A O 1
ATOM 1349 N N . ALA A 1 182 ? -7.618 -0.224 4.040 1.00 96.62 182 ALA A N 1
ATOM 1350 C CA . ALA A 1 182 ? -6.877 -0.614 5.236 1.00 96.62 182 ALA A CA 1
ATOM 1351 C C . ALA A 1 182 ? -6.507 0.603 6.101 1.00 96.62 182 ALA A C 1
ATOM 1353 O O . ALA A 1 182 ? -6.741 0.573 7.311 1.00 96.62 182 ALA A O 1
ATOM 1354 N N . ASP A 1 183 ? -6.013 1.680 5.484 1.00 96.25 183 ASP A N 1
ATOM 1355 C CA . ASP A 1 183 ? -5.648 2.925 6.170 1.00 96.25 183 ASP A CA 1
ATOM 1356 C C . ASP A 1 183 ? -6.845 3.564 6.888 1.00 96.25 183 ASP A C 1
ATOM 1358 O O . ASP A 1 183 ? -6.799 3.804 8.100 1.00 96.25 183 ASP A O 1
ATOM 1362 N N . LEU A 1 184 ? -7.971 3.725 6.184 1.00 96.69 184 LEU A N 1
ATOM 1363 C CA . LEU A 1 184 ? -9.212 4.237 6.773 1.00 96.69 184 LEU A CA 1
ATOM 1364 C C . LEU A 1 184 ? -9.713 3.346 7.910 1.00 96.69 184 LEU A C 1
ATOM 1366 O O . LEU A 1 184 ? -10.185 3.841 8.935 1.00 96.69 184 LEU A O 1
ATOM 1370 N N . THR A 1 185 ? -9.579 2.028 7.759 1.00 96.81 185 THR A N 1
ATOM 1371 C CA . THR A 1 185 ? -9.993 1.085 8.797 1.00 96.81 185 THR A CA 1
ATOM 1372 C C . THR A 1 185 ? -9.168 1.235 10.068 1.00 96.81 185 THR A C 1
ATOM 1374 O O . THR A 1 185 ? -9.740 1.341 11.154 1.00 96.81 185 THR A O 1
ATOM 1377 N N . VAL A 1 186 ? -7.839 1.255 9.960 1.00 96.12 186 VAL A N 1
ATOM 1378 C CA . VAL A 1 186 ? -6.968 1.377 11.135 1.00 96.12 186 VAL A CA 1
ATOM 1379 C C . VAL A 1 186 ? -7.105 2.755 11.769 1.00 96.12 186 VAL A C 1
ATOM 1381 O O . VAL A 1 186 ? -7.207 2.845 12.991 1.00 96.12 186 VAL A O 1
ATOM 1384 N N . THR A 1 187 ? -7.205 3.813 10.964 1.00 94.94 187 THR A N 1
ATOM 1385 C CA . THR A 1 187 ? -7.472 5.167 11.462 1.00 94.94 187 THR A CA 1
ATOM 1386 C C . THR A 1 187 ? -8.763 5.204 12.277 1.00 94.94 187 THR A C 1
ATOM 1388 O O . THR A 1 187 ? -8.766 5.707 13.400 1.00 94.94 187 THR A O 1
ATOM 1391 N N . GLN A 1 188 ? -9.844 4.598 11.780 1.00 95.19 188 GLN A N 1
ATOM 1392 C CA . GLN A 1 188 ? -11.101 4.537 12.522 1.00 95.19 188 GLN A CA 1
ATOM 1393 C C . GLN A 1 188 ? -10.978 3.712 13.810 1.00 95.19 188 GLN A C 1
ATOM 1395 O O . GLN A 1 188 ? -11.490 4.121 14.848 1.00 95.19 188 GLN A O 1
ATOM 1400 N N . ILE A 1 189 ? -10.270 2.579 13.771 1.00 93.56 189 ILE A N 1
ATOM 1401 C CA . ILE A 1 189 ? -10.001 1.752 14.957 1.00 93.56 189 ILE A CA 1
ATOM 1402 C C . ILE A 1 189 ? -9.253 2.554 16.027 1.00 93.56 189 ILE A C 1
ATOM 1404 O O . ILE A 1 189 ? -9.572 2.444 17.209 1.00 93.56 189 ILE A O 1
ATOM 1408 N N . LEU A 1 190 ? -8.267 3.361 15.633 1.00 91.75 190 LEU A N 1
ATOM 1409 C CA . LEU A 1 190 ? -7.515 4.214 16.552 1.00 91.75 190 LEU A CA 1
ATOM 1410 C C . LEU A 1 190 ? -8.370 5.358 17.104 1.00 91.75 190 LEU A C 1
ATOM 1412 O O . LEU A 1 190 ? -8.219 5.723 18.264 1.00 91.75 190 LEU A O 1
ATOM 1416 N N . GLN A 1 191 ? -9.287 5.906 16.308 1.00 92.25 191 GLN A N 1
ATOM 1417 C CA . GLN A 1 191 ? -10.192 6.961 16.763 1.00 92.25 191 GLN A CA 1
ATOM 1418 C C . GLN A 1 191 ? -11.254 6.441 17.740 1.00 92.25 191 GLN A C 1
ATOM 1420 O O . GLN A 1 191 ? -11.524 7.094 18.745 1.00 92.25 191 GLN A O 1
ATOM 1425 N N . GLU A 1 192 ? -11.842 5.276 17.468 1.00 90.44 192 GLU A N 1
ATOM 1426 C CA . GLU A 1 192 ? -12.933 4.704 18.272 1.00 90.44 192 GLU A CA 1
ATOM 1427 C C . GLU A 1 192 ? -12.434 3.886 19.460 1.00 90.44 192 GLU A C 1
ATOM 1429 O O . GLU A 1 192 ? -13.080 3.844 20.502 1.00 90.44 192 GLU A O 1
ATOM 1434 N N . GLY A 1 193 ? -11.282 3.234 19.314 1.00 86.38 193 GLY A N 1
ATOM 1435 C CA . GLY A 1 193 ? -10.721 2.349 20.328 1.00 86.38 193 GLY A CA 1
ATOM 1436 C C . GLY A 1 193 ? -9.878 3.052 21.390 1.00 86.38 193 GLY A C 1
ATOM 1437 O O . GLY A 1 193 ? -9.410 2.375 22.301 1.00 86.38 193 GLY A O 1
ATOM 1438 N N . VAL A 1 194 ? -9.638 4.363 21.270 1.00 89.94 194 VAL A N 1
ATOM 1439 C CA . VAL A 1 194 ? -8.767 5.134 22.171 1.00 89.94 194 VAL A CA 1
ATOM 1440 C C . VAL A 1 194 ? -9.545 6.253 22.863 1.00 89.94 194 VAL A C 1
ATOM 1442 O O . VAL A 1 194 ? -10.250 7.040 22.221 1.00 89.94 194 VAL A O 1
ATOM 1445 N N . GLU A 1 195 ? -9.358 6.354 24.178 1.00 88.31 195 GLU A N 1
ATOM 1446 C CA . GLU A 1 195 ? -9.920 7.412 25.019 1.00 88.31 195 GLU A CA 1
ATOM 1447 C C . GLU A 1 195 ? -9.420 8.805 24.601 1.00 88.31 195 GLU A C 1
ATOM 1449 O O . GLU A 1 195 ? -8.252 8.994 24.253 1.00 88.31 195 GLU A O 1
ATOM 1454 N N . GLU A 1 196 ? -10.300 9.805 24.662 1.00 86.88 196 GLU A N 1
ATOM 1455 C CA . GLU A 1 196 ? -10.044 11.163 24.162 1.00 86.88 196 GLU A CA 1
ATOM 1456 C C . GLU A 1 196 ? -8.797 11.812 24.775 1.00 86.88 196 GLU A C 1
ATOM 1458 O O . GLU A 1 196 ? -8.012 12.427 24.052 1.00 86.88 196 GLU A O 1
ATOM 1463 N N . GLY A 1 197 ? -8.549 11.596 26.073 1.00 90.00 197 GLY A N 1
ATOM 1464 C CA . GLY A 1 197 ? -7.394 12.157 26.782 1.00 90.00 197 GLY A CA 1
ATOM 1465 C C . GLY A 1 197 ? -6.032 11.620 26.321 1.00 90.00 197 GLY A C 1
ATOM 1466 O O . GLY A 1 197 ? -5.021 12.296 26.491 1.00 90.00 197 GLY A O 1
ATOM 1467 N N . GLN A 1 198 ? -5.982 10.433 25.706 1.00 89.31 198 GLN A N 1
ATOM 1468 C CA . GLN A 1 198 ? -4.735 9.795 25.246 1.00 89.31 198 GLN A CA 1
ATOM 1469 C C . GLN A 1 198 ? -4.645 9.676 23.717 1.00 89.31 198 GLN A C 1
ATOM 1471 O O . GLN A 1 198 ? -3.608 9.273 23.180 1.00 89.31 198 GLN A O 1
ATOM 1476 N N . ARG A 1 199 ? -5.703 10.069 22.997 1.00 89.06 199 ARG A N 1
ATOM 1477 C CA . ARG A 1 199 ? -5.821 9.930 21.539 1.00 89.06 199 ARG A CA 1
ATOM 1478 C C . ARG A 1 199 ? -4.712 10.671 20.790 1.00 89.06 199 ARG A C 1
ATOM 1480 O O . ARG A 1 199 ? -4.148 10.134 19.840 1.00 89.06 199 ARG A O 1
ATOM 1487 N N . GLY A 1 200 ? -4.333 11.861 21.262 1.00 90.12 200 GLY A N 1
ATOM 1488 C CA . GLY A 1 200 ? -3.216 12.630 20.702 1.00 90.12 200 GLY A CA 1
ATOM 1489 C C . GLY A 1 200 ? -1.862 11.926 20.848 1.00 90.12 200 GLY A C 1
ATOM 1490 O O . GLY A 1 200 ? -1.106 11.848 19.883 1.00 90.12 200 GLY A O 1
ATOM 1491 N N . ALA A 1 201 ? -1.576 11.351 22.021 1.00 92.25 201 ALA A N 1
ATOM 1492 C CA . ALA A 1 201 ? -0.323 10.638 22.270 1.00 92.25 201 ALA A CA 1
ATOM 1493 C C . ALA A 1 201 ? -0.214 9.362 21.420 1.00 92.25 201 ALA A C 1
ATOM 1495 O O . ALA A 1 201 ? 0.823 9.116 20.805 1.00 92.25 201 ALA A O 1
ATOM 1496 N N . ILE A 1 202 ? -1.295 8.579 21.332 1.00 91.31 202 ILE A N 1
ATOM 1497 C CA . ILE A 1 202 ? -1.322 7.351 20.526 1.00 91.31 202 ILE A CA 1
ATOM 1498 C C . ILE A 1 202 ? -1.210 7.665 19.032 1.00 91.31 202 ILE A C 1
ATOM 1500 O O . ILE A 1 202 ? -0.425 7.016 18.344 1.00 91.31 202 ILE A O 1
ATOM 1504 N N . ASN A 1 203 ? -1.902 8.694 18.535 1.00 91.81 203 ASN A N 1
ATOM 1505 C CA . ASN A 1 203 ? -1.734 9.145 17.150 1.00 91.81 203 ASN A CA 1
ATOM 1506 C C . ASN A 1 203 ? -0.311 9.650 16.873 1.00 91.81 203 ASN A C 1
ATOM 1508 O O . ASN A 1 203 ? 0.226 9.395 15.797 1.00 91.81 203 ASN A O 1
ATOM 1512 N N . GLY A 1 204 ? 0.328 10.313 17.842 1.00 94.44 204 GLY A N 1
ATOM 1513 C CA . GLY A 1 204 ? 1.733 10.708 17.750 1.00 94.44 204 GLY A CA 1
ATOM 1514 C C . GLY A 1 204 ? 2.669 9.507 17.581 1.00 94.44 204 GLY A C 1
ATOM 1515 O O . GLY A 1 204 ? 3.505 9.506 16.679 1.00 94.44 204 GLY A O 1
ATOM 1516 N N . VAL A 1 205 ? 2.488 8.456 18.391 1.00 94.31 205 VAL A N 1
ATOM 1517 C CA . VAL A 1 205 ? 3.252 7.198 18.273 1.00 94.31 205 VAL A CA 1
ATOM 1518 C C . VAL A 1 205 ? 2.957 6.480 16.954 1.00 94.31 205 VAL A C 1
ATOM 1520 O O . VAL A 1 205 ? 3.869 5.958 16.321 1.00 94.31 205 VAL A O 1
ATOM 1523 N N . GLN A 1 206 ? 1.702 6.461 16.504 1.00 95.38 206 GLN A N 1
ATOM 1524 C CA . GLN A 1 206 ? 1.350 5.860 15.219 1.00 95.38 206 GLN A CA 1
ATOM 1525 C C . GLN A 1 206 ? 2.031 6.590 14.056 1.00 95.38 206 GLN A C 1
ATOM 1527 O O . GLN A 1 206 ? 2.618 5.953 13.184 1.00 95.38 206 GLN A O 1
ATOM 1532 N N . SER A 1 207 ? 1.978 7.923 14.052 1.00 95.19 207 SER A N 1
ATOM 1533 C CA . SER A 1 207 ? 2.614 8.741 13.019 1.00 95.19 207 SER A CA 1
ATOM 1534 C C . SER A 1 207 ? 4.132 8.542 12.999 1.00 95.19 207 SER A C 1
ATOM 1536 O O . SER A 1 207 ? 4.711 8.374 11.927 1.00 95.19 207 SER A O 1
ATOM 1538 N N . SER A 1 208 ? 4.784 8.481 14.167 1.00 97.06 208 SER A N 1
ATOM 1539 C CA . SER A 1 208 ? 6.229 8.240 14.234 1.00 97.06 208 SER A CA 1
ATOM 1540 C C . SER A 1 208 ? 6.618 6.839 13.754 1.00 97.06 208 SER A C 1
ATOM 1542 O O . SER A 1 208 ? 7.637 6.702 13.078 1.00 97.06 208 SER A O 1
ATOM 1544 N N . LEU A 1 209 ? 5.805 5.811 14.027 1.00 95.69 209 LEU A N 1
ATOM 1545 C CA . LEU A 1 209 ? 6.007 4.461 13.490 1.00 95.69 209 LEU A CA 1
ATOM 1546 C C . LEU A 1 209 ? 5.859 4.417 11.967 1.00 95.69 209 LEU A C 1
ATOM 1548 O O . LEU A 1 209 ? 6.733 3.870 11.296 1.00 95.69 209 LEU A O 1
ATOM 1552 N N . ASN A 1 210 ? 4.801 5.025 11.421 1.00 96.00 210 ASN A N 1
ATOM 1553 C CA . ASN A 1 210 ? 4.596 5.110 9.974 1.00 96.00 210 ASN A CA 1
ATOM 1554 C C . ASN A 1 210 ? 5.788 5.811 9.298 1.00 96.00 210 ASN A C 1
ATOM 1556 O O . ASN A 1 210 ? 6.363 5.275 8.354 1.00 96.00 210 ASN A O 1
ATOM 1560 N N . GLN A 1 211 ? 6.219 6.962 9.829 1.00 96.25 211 GLN A N 1
ATOM 1561 C CA . GLN A 1 211 ? 7.373 7.698 9.299 1.00 96.25 211 GLN A CA 1
ATOM 1562 C C . GLN A 1 211 ? 8.692 6.932 9.446 1.00 96.25 211 GLN A C 1
ATOM 1564 O O . GLN A 1 211 ? 9.543 7.005 8.566 1.00 96.25 211 GLN A O 1
ATOM 1569 N N . SER A 1 212 ? 8.873 6.165 10.524 1.00 97.06 212 SER A N 1
ATOM 1570 C CA . SER A 1 212 ? 10.076 5.345 10.713 1.00 97.06 212 SER A CA 1
ATOM 1571 C C . SER A 1 212 ? 10.197 4.252 9.648 1.00 97.06 212 SER A C 1
ATOM 1573 O O . SER A 1 212 ? 11.294 3.999 9.150 1.00 97.06 212 SER A O 1
ATOM 1575 N N . LEU A 1 213 ? 9.086 3.608 9.278 1.00 95.94 213 LEU A N 1
ATOM 1576 C CA . LEU A 1 213 ? 9.088 2.580 8.235 1.00 95.94 213 LEU A CA 1
ATOM 1577 C C . LEU A 1 213 ? 9.138 3.154 6.816 1.00 95.94 213 LEU A C 1
ATOM 1579 O O . LEU A 1 213 ? 9.780 2.554 5.954 1.00 95.94 213 LEU A O 1
ATOM 1583 N N . ASP A 1 214 ? 8.580 4.342 6.590 1.00 94.31 214 ASP A N 1
ATOM 1584 C CA . ASP A 1 214 ? 8.780 5.083 5.339 1.00 94.31 214 ASP A CA 1
ATOM 1585 C C . ASP A 1 214 ? 10.238 5.568 5.172 1.00 94.31 214 ASP A C 1
ATOM 1587 O O . ASP A 1 214 ? 10.817 5.507 4.082 1.00 94.31 214 ASP A O 1
ATOM 1591 N N . LEU A 1 215 ? 10.894 5.966 6.267 1.00 95.00 215 LEU A N 1
ATOM 1592 C CA . LEU A 1 215 ? 12.323 6.280 6.267 1.00 95.00 215 LEU A CA 1
ATOM 1593 C C . LEU A 1 215 ? 13.162 5.032 5.973 1.00 95.00 215 LEU A C 1
ATOM 1595 O O . LEU A 1 215 ? 14.077 5.088 5.153 1.00 95.00 215 LEU A O 1
ATOM 1599 N N . LEU A 1 216 ? 12.840 3.897 6.604 1.00 94.56 216 LEU A N 1
ATOM 1600 C CA . LEU A 1 216 ? 13.512 2.624 6.338 1.00 94.56 216 LEU A CA 1
ATOM 1601 C C . LEU A 1 216 ? 13.405 2.244 4.857 1.00 94.56 216 LEU A C 1
ATOM 1603 O O . LEU A 1 216 ? 14.408 1.901 4.234 1.00 94.56 216 LEU A O 1
ATOM 1607 N N . ARG A 1 217 ? 12.205 2.354 4.283 1.00 93.38 217 ARG A N 1
ATOM 1608 C CA . ARG A 1 217 ? 11.952 2.159 2.853 1.00 93.38 217 ARG A CA 1
ATOM 1609 C C . ARG A 1 217 ? 12.844 3.057 1.994 1.00 93.38 217 ARG A C 1
ATOM 1611 O O . ARG A 1 217 ? 13.500 2.566 1.079 1.00 93.38 217 ARG A O 1
ATOM 1618 N N . SER A 1 218 ? 12.915 4.345 2.322 1.00 92.75 218 SER A N 1
ATOM 1619 C CA . SER A 1 218 ? 13.753 5.316 1.608 1.00 92.75 218 SER A CA 1
ATOM 1620 C C . SER A 1 218 ? 15.246 4.962 1.683 1.00 92.75 218 SER A C 1
ATOM 1622 O O . SER A 1 218 ? 15.942 5.012 0.672 1.00 92.75 218 SER A O 1
ATOM 1624 N N . ILE A 1 219 ? 15.740 4.531 2.850 1.00 93.56 219 ILE A N 1
ATOM 1625 C CA . ILE A 1 219 ? 17.129 4.073 3.036 1.00 93.56 219 ILE A CA 1
ATOM 1626 C C . ILE A 1 219 ? 17.420 2.830 2.187 1.00 93.56 219 ILE A C 1
ATOM 1628 O O . ILE A 1 219 ? 18.463 2.757 1.540 1.00 93.56 219 ILE A O 1
ATOM 1632 N N . LEU A 1 220 ? 16.505 1.859 2.152 1.00 91.56 220 LEU A N 1
ATOM 1633 C CA . LEU A 1 220 ? 16.676 0.635 1.363 1.00 91.56 220 LEU A CA 1
ATOM 1634 C C . LEU A 1 220 ? 16.786 0.923 -0.138 1.00 91.56 220 LEU A C 1
ATOM 1636 O O . LEU A 1 220 ? 17.603 0.303 -0.814 1.00 91.56 220 LEU A O 1
ATOM 1640 N N . ILE A 1 221 ? 16.019 1.891 -0.643 1.00 90.38 221 ILE A N 1
ATOM 1641 C CA . ILE A 1 221 ? 16.094 2.331 -2.044 1.00 90.38 221 ILE A CA 1
ATOM 1642 C C . ILE A 1 221 ? 17.444 2.997 -2.346 1.00 90.38 221 ILE A C 1
ATOM 1644 O O . ILE A 1 221 ? 18.002 2.779 -3.416 1.00 90.38 221 ILE A O 1
ATOM 1648 N N . ILE A 1 222 ? 18.007 3.762 -1.403 1.00 90.69 222 ILE A N 1
ATOM 1649 C CA . ILE A 1 222 ? 19.347 4.361 -1.553 1.00 90.69 222 ILE A CA 1
ATOM 1650 C C . ILE A 1 222 ? 20.438 3.280 -1.592 1.00 90.69 222 ILE A C 1
ATOM 1652 O O . ILE A 1 222 ? 21.397 3.407 -2.349 1.00 90.69 222 ILE A O 1
ATOM 1656 N N . ILE A 1 223 ? 20.302 2.220 -0.789 1.00 90.25 223 ILE A N 1
ATOM 1657 C CA . ILE A 1 223 ? 21.262 1.104 -0.750 1.00 90.25 223 ILE A CA 1
ATOM 1658 C C . ILE A 1 223 ? 21.174 0.245 -2.022 1.00 90.25 223 ILE A C 1
ATOM 1660 O O . ILE A 1 223 ? 22.199 -0.240 -2.498 1.00 90.25 223 ILE A O 1
ATOM 1664 N N . LEU A 1 224 ? 19.970 0.060 -2.576 1.00 89.38 224 LEU A N 1
ATOM 1665 C CA . LEU A 1 224 ? 19.697 -0.787 -3.744 1.00 89.38 224 LEU A CA 1
ATOM 1666 C C . LEU A 1 224 ? 19.096 0.023 -4.915 1.00 89.38 224 LEU A C 1
ATOM 1668 O O . LEU A 1 224 ? 17.947 -0.220 -5.294 1.00 89.38 224 LEU A O 1
ATOM 1672 N N . PRO A 1 225 ? 19.845 0.972 -5.512 1.00 85.44 225 PRO A N 1
ATOM 1673 C CA . PRO A 1 225 ? 19.308 1.888 -6.521 1.00 85.44 225 PRO A CA 1
ATOM 1674 C C . PRO A 1 225 ? 19.156 1.248 -7.910 1.00 85.44 225 PRO A C 1
ATOM 1676 O O . PRO A 1 225 ? 18.510 1.815 -8.787 1.00 85.44 225 PRO A O 1
ATOM 1679 N N . THR A 1 226 ? 19.769 0.086 -8.146 1.00 84.44 226 THR A N 1
ATOM 1680 C CA . THR A 1 226 ? 19.844 -0.527 -9.476 1.00 84.44 226 THR A CA 1
ATOM 1681 C C . THR A 1 226 ? 18.570 -1.306 -9.812 1.00 84.44 226 THR A C 1
ATOM 1683 O O . THR A 1 226 ? 18.018 -2.028 -8.977 1.00 84.44 226 THR A O 1
ATOM 1686 N N . ARG A 1 227 ? 18.146 -1.264 -11.083 1.00 82.81 227 ARG A N 1
ATOM 1687 C CA . ARG A 1 227 ? 17.006 -2.055 -11.587 1.00 82.81 227 ARG A CA 1
ATOM 1688 C C . ARG A 1 227 ? 17.134 -3.554 -11.351 1.00 82.81 227 ARG A C 1
ATOM 1690 O O . ARG A 1 227 ? 16.133 -4.201 -11.057 1.00 82.81 227 ARG A O 1
ATOM 1697 N N . SER A 1 228 ? 18.350 -4.091 -11.423 1.00 84.44 228 SER A N 1
ATOM 1698 C CA . SER A 1 228 ? 18.600 -5.515 -11.193 1.00 84.44 228 SER A CA 1
ATOM 1699 C C . SER A 1 228 ? 18.359 -5.952 -9.754 1.00 84.44 228 SER A C 1
ATOM 1701 O O . SER A 1 228 ? 17.933 -7.080 -9.512 1.00 84.44 228 SER A O 1
ATOM 1703 N N . THR A 1 229 ? 18.538 -5.044 -8.793 1.00 87.25 229 THR A N 1
ATOM 1704 C CA . THR A 1 229 ? 18.283 -5.300 -7.372 1.00 87.25 229 THR A CA 1
ATOM 1705 C C . THR A 1 229 ? 16.852 -4.976 -6.945 1.00 87.25 229 THR A C 1
ATOM 1707 O O . THR A 1 229 ? 16.437 -5.373 -5.857 1.00 87.25 229 THR A O 1
ATOM 1710 N N . PHE A 1 230 ? 16.067 -4.303 -7.794 1.00 86.69 230 PHE A N 1
ATOM 1711 C CA . PHE A 1 230 ? 14.703 -3.873 -7.470 1.00 86.69 230 PHE A CA 1
ATOM 1712 C C . PHE A 1 230 ? 13.775 -5.047 -7.110 1.00 86.69 230 PHE A C 1
ATOM 1714 O O . PHE A 1 230 ? 12.931 -4.923 -6.223 1.00 86.69 230 PHE A O 1
ATOM 1721 N N . GLY A 1 231 ? 13.984 -6.227 -7.705 1.00 89.50 231 GLY A N 1
ATOM 1722 C CA . GLY A 1 231 ? 13.238 -7.441 -7.348 1.00 89.50 231 GLY A CA 1
ATOM 1723 C C . GLY A 1 231 ? 13.387 -7.856 -5.878 1.00 89.50 231 GLY A C 1
ATOM 1724 O O . GLY A 1 231 ? 12.413 -8.304 -5.271 1.00 89.50 231 GLY A O 1
ATOM 1725 N N . PHE A 1 232 ? 14.548 -7.622 -5.252 1.00 91.38 232 PHE A N 1
ATOM 1726 C CA . PHE A 1 232 ? 14.721 -7.861 -3.813 1.00 91.38 232 PHE A CA 1
ATOM 1727 C C . PHE A 1 232 ? 13.851 -6.923 -2.972 1.00 91.38 232 PHE A C 1
ATOM 1729 O O . PHE A 1 232 ? 13.261 -7.360 -1.984 1.00 91.38 232 PHE A O 1
ATOM 1736 N N . LEU A 1 233 ? 13.724 -5.657 -3.381 1.00 92.69 233 LEU A N 1
ATOM 1737 C CA . LEU A 1 233 ? 12.860 -4.683 -2.713 1.00 92.69 233 LEU A CA 1
ATOM 1738 C C . LEU A 1 233 ? 11.375 -5.055 -2.851 1.00 92.69 233 LEU A C 1
ATOM 1740 O O . LEU A 1 233 ? 10.633 -4.932 -1.877 1.00 92.69 233 LEU A O 1
ATOM 1744 N N . ILE A 1 234 ? 10.953 -5.571 -4.015 1.00 93.25 234 ILE A N 1
ATOM 1745 C CA . ILE A 1 234 ? 9.589 -6.087 -4.237 1.00 93.25 234 ILE A CA 1
ATOM 1746 C C . ILE A 1 234 ? 9.281 -7.231 -3.258 1.00 93.25 234 ILE A C 1
ATOM 1748 O O . ILE A 1 234 ? 8.263 -7.195 -2.562 1.00 93.25 234 ILE A O 1
ATOM 1752 N N . ILE A 1 235 ? 10.163 -8.233 -3.170 1.00 94.38 235 ILE A N 1
ATOM 1753 C CA . ILE A 1 235 ? 9.974 -9.398 -2.288 1.00 94.38 235 ILE A CA 1
ATOM 1754 C C . ILE A 1 235 ? 9.969 -8.969 -0.817 1.00 94.38 235 ILE A C 1
ATOM 1756 O O . ILE A 1 235 ? 9.084 -9.368 -0.059 1.00 94.38 235 ILE A O 1
ATOM 1760 N N . LEU A 1 236 ? 10.922 -8.125 -0.411 1.00 94.81 236 LEU A N 1
ATOM 1761 C CA . LEU A 1 236 ? 10.998 -7.610 0.955 1.00 94.81 236 LEU A CA 1
ATOM 1762 C C . LEU A 1 236 ? 9.729 -6.838 1.332 1.00 94.81 236 LEU A C 1
ATOM 1764 O O . LEU A 1 236 ? 9.151 -7.071 2.391 1.00 94.81 236 LEU A O 1
ATOM 1768 N N . SER A 1 237 ? 9.251 -5.975 0.438 1.00 95.06 237 SER A N 1
ATOM 1769 C CA . SER A 1 237 ? 7.989 -5.260 0.606 1.00 95.06 237 SER A CA 1
ATOM 1770 C C . SER A 1 237 ? 6.811 -6.217 0.796 1.00 95.06 237 SER A C 1
ATOM 1772 O O . SER A 1 237 ? 5.985 -6.012 1.685 1.00 95.06 237 SER A O 1
ATOM 1774 N N . PHE A 1 238 ? 6.725 -7.281 -0.005 1.00 96.50 238 PHE A N 1
ATOM 1775 C CA . PHE A 1 238 ? 5.659 -8.271 0.135 1.00 96.50 238 PHE A CA 1
ATOM 1776 C C . PHE A 1 238 ? 5.691 -8.975 1.499 1.00 96.50 238 PHE A C 1
ATOM 1778 O O . PHE A 1 238 ? 4.637 -9.199 2.089 1.00 96.50 238 PHE A O 1
ATOM 1785 N N . ILE A 1 239 ? 6.876 -9.261 2.052 1.00 97.12 239 ILE A N 1
ATOM 1786 C CA . ILE A 1 239 ? 7.012 -9.825 3.407 1.00 97.12 239 ILE A CA 1
ATOM 1787 C C . ILE A 1 239 ? 6.441 -8.865 4.460 1.00 97.12 239 ILE A C 1
ATOM 1789 O O . ILE A 1 239 ? 5.700 -9.301 5.347 1.00 97.12 239 ILE A O 1
ATOM 1793 N N . PHE A 1 240 ? 6.740 -7.566 4.362 1.00 97.00 240 PHE A N 1
ATOM 1794 C CA . PHE A 1 240 ? 6.186 -6.555 5.271 1.00 97.00 240 PHE A CA 1
ATOM 1795 C C . PHE A 1 240 ? 4.657 -6.469 5.152 1.00 97.00 240 PHE A C 1
ATOM 1797 O O . PHE A 1 240 ? 3.967 -6.484 6.170 1.00 97.00 240 PHE A O 1
ATOM 1804 N N . VAL A 1 241 ? 4.111 -6.483 3.934 1.00 97.06 241 VAL A N 1
ATOM 1805 C CA . VAL A 1 241 ? 2.656 -6.445 3.693 1.00 97.06 241 VAL A CA 1
ATOM 1806 C C . VAL A 1 241 ? 1.960 -7.720 4.185 1.00 97.06 241 VAL A C 1
ATOM 1808 O O . VAL A 1 241 ? 0.929 -7.646 4.853 1.00 97.06 241 VAL A O 1
ATOM 1811 N N . ALA A 1 242 ? 2.534 -8.898 3.943 1.00 97.62 242 ALA A N 1
ATOM 1812 C CA . ALA A 1 242 ? 2.002 -10.155 4.465 1.00 97.62 242 ALA A CA 1
ATOM 1813 C C . ALA A 1 242 ? 2.018 -10.170 6.004 1.00 97.62 242 ALA A C 1
ATOM 1815 O O . ALA A 1 242 ? 1.047 -10.585 6.640 1.00 97.62 242 ALA A O 1
ATOM 1816 N N . THR A 1 243 ? 3.087 -9.646 6.613 1.00 97.31 243 THR A N 1
ATOM 1817 C CA . THR A 1 243 ? 3.178 -9.466 8.070 1.00 97.31 243 THR A CA 1
ATOM 1818 C C . THR A 1 243 ? 2.100 -8.505 8.572 1.00 97.31 243 THR A C 1
ATOM 1820 O O . THR A 1 243 ? 1.443 -8.798 9.572 1.00 97.31 243 THR A O 1
ATOM 1823 N N . ALA A 1 244 ? 1.849 -7.406 7.856 1.00 97.50 244 ALA A N 1
ATOM 1824 C CA . ALA A 1 244 ? 0.777 -6.467 8.163 1.00 97.50 244 ALA A CA 1
ATOM 1825 C C . ALA A 1 244 ? -0.600 -7.146 8.174 1.00 97.50 244 ALA A C 1
ATOM 1827 O O . ALA A 1 244 ? -1.368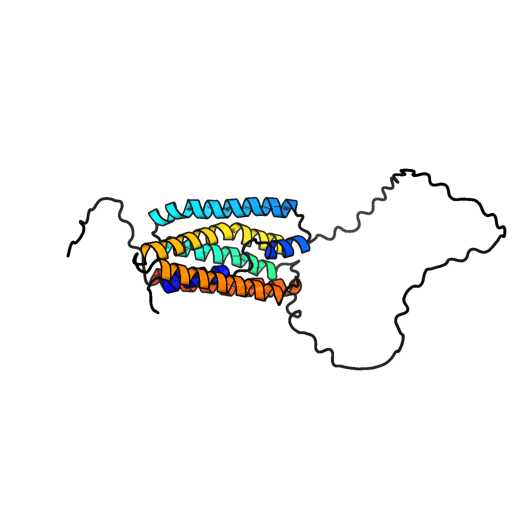 -6.986 9.127 1.00 97.50 244 ALA A O 1
ATOM 1828 N N . TRP A 1 245 ? -0.889 -7.968 7.161 1.00 97.75 245 TRP A N 1
ATOM 1829 C CA . TRP A 1 245 ? -2.142 -8.714 7.087 1.00 97.75 245 TRP A CA 1
ATOM 1830 C C . TRP A 1 245 ? -2.283 -9.736 8.218 1.00 97.75 245 TRP A C 1
ATOM 1832 O O . TRP A 1 245 ? -3.366 -9.865 8.794 1.00 97.75 245 TRP A O 1
ATOM 1842 N N . ILE A 1 246 ? -1.202 -10.423 8.600 1.00 97.50 246 ILE A N 1
ATOM 1843 C CA . ILE A 1 246 ? -1.196 -11.354 9.739 1.00 97.50 246 ILE A CA 1
ATOM 1844 C C . ILE A 1 246 ? -1.464 -10.609 11.053 1.00 97.50 246 ILE A C 1
ATOM 1846 O O . ILE A 1 246 ? -2.335 -11.025 11.819 1.00 97.50 246 ILE A O 1
ATOM 1850 N N . LEU A 1 247 ? -0.765 -9.499 11.310 1.00 96.56 247 LEU A N 1
ATOM 1851 C CA . LEU A 1 247 ? -0.960 -8.674 12.508 1.00 96.56 247 LEU A CA 1
ATOM 1852 C C . LEU A 1 247 ? -2.400 -8.166 12.608 1.00 96.56 247 LEU A C 1
ATOM 1854 O O . LEU A 1 247 ? -3.042 -8.312 13.653 1.00 96.56 247 LEU A O 1
ATOM 1858 N N . PHE A 1 248 ? -2.945 -7.657 11.502 1.00 96.88 248 PHE A N 1
ATOM 1859 C CA . PHE A 1 248 ? -4.332 -7.215 11.460 1.00 96.88 248 PHE A CA 1
ATOM 1860 C C . PHE A 1 248 ? -5.317 -8.381 11.633 1.00 96.88 248 PHE A C 1
ATOM 1862 O O . PHE A 1 248 ? -6.321 -8.257 12.332 1.00 96.88 248 PHE A O 1
ATOM 1869 N N . SER A 1 249 ? -5.024 -9.553 11.068 1.00 96.19 249 SER A N 1
ATOM 1870 C CA . SER A 1 249 ? -5.841 -10.758 11.253 1.00 96.19 249 SER A CA 1
ATOM 1871 C C . SER A 1 249 ? -5.872 -11.214 12.714 1.00 96.19 249 SER A C 1
ATOM 1873 O O . SER A 1 249 ? -6.924 -11.616 13.212 1.00 96.19 249 SER A O 1
ATOM 1875 N N . ILE A 1 250 ? -4.745 -11.125 13.428 1.00 94.88 250 ILE A N 1
ATOM 1876 C CA . ILE A 1 250 ? -4.672 -11.400 14.870 1.00 94.88 250 ILE A CA 1
ATOM 1877 C C . ILE A 1 250 ? -5.521 -10.385 15.642 1.00 94.88 250 ILE A C 1
ATOM 1879 O O . ILE A 1 250 ? -6.312 -10.785 16.500 1.00 94.88 250 ILE A O 1
ATOM 1883 N N . TYR A 1 251 ? -5.417 -9.095 15.309 1.00 94.44 251 TYR A N 1
ATOM 1884 C CA . TYR A 1 251 ? -6.260 -8.049 15.888 1.00 94.44 251 TYR A CA 1
ATOM 1885 C C . TYR A 1 251 ? -7.758 -8.331 15.671 1.00 94.44 251 TYR A C 1
ATOM 1887 O O . TYR A 1 251 ? -8.534 -8.308 16.628 1.00 94.44 251 TYR A O 1
ATOM 1895 N N . ALA A 1 252 ? -8.160 -8.658 14.441 1.00 93.69 252 ALA A N 1
ATOM 1896 C CA . ALA A 1 252 ? -9.551 -8.913 14.075 1.00 93.69 252 ALA A CA 1
ATOM 1897 C C . ALA A 1 252 ? -10.124 -10.161 14.766 1.00 93.69 252 ALA A C 1
ATOM 1899 O O . ALA A 1 252 ? -11.289 -10.165 15.158 1.00 93.69 252 ALA A O 1
ATOM 1900 N N . ARG A 1 253 ? -9.311 -11.209 14.965 1.00 92.31 253 ARG A N 1
ATOM 1901 C CA . ARG A 1 253 ? -9.710 -12.411 15.722 1.00 92.31 253 ARG A CA 1
ATOM 1902 C C . ARG A 1 253 ? -9.907 -12.130 17.210 1.00 92.31 253 ARG A C 1
ATOM 1904 O O . ARG A 1 253 ? -10.769 -12.746 17.825 1.00 92.31 253 ARG A O 1
ATOM 1911 N N . ARG A 1 254 ? -9.112 -11.223 17.785 1.00 89.62 254 ARG A N 1
ATOM 1912 C CA . ARG A 1 254 ? -9.237 -10.804 19.192 1.00 89.62 254 ARG A CA 1
ATOM 1913 C C . ARG A 1 254 ? -10.416 -9.859 19.423 1.00 89.62 254 ARG A C 1
ATOM 1915 O O . ARG A 1 254 ? -10.949 -9.838 20.523 1.00 89.62 254 ARG A O 1
ATOM 1922 N N . ASN A 1 255 ? -10.824 -9.115 18.395 1.00 85.44 255 ASN A N 1
ATOM 1923 C CA . ASN A 1 255 ? -11.901 -8.126 18.457 1.00 85.44 255 ASN A CA 1
ATOM 1924 C C . ASN A 1 255 ? -12.974 -8.416 17.385 1.00 85.44 255 ASN A C 1
ATOM 1926 O O . ASN A 1 255 ? -13.104 -7.651 16.417 1.00 85.44 255 ASN A O 1
ATOM 1930 N N . PRO A 1 256 ? -13.721 -9.533 17.498 1.00 73.44 256 PRO A N 1
ATOM 1931 C CA . PRO A 1 256 ? -14.773 -9.859 16.545 1.00 73.44 256 PRO A CA 1
ATOM 1932 C C . PRO A 1 256 ? -15.876 -8.797 16.600 1.00 73.44 256 PRO A C 1
ATOM 1934 O O . PRO A 1 256 ? -16.390 -8.471 17.668 1.00 73.44 256 PRO A O 1
ATOM 1937 N N . THR A 1 257 ? -16.254 -8.254 15.442 1.00 68.25 257 THR A N 1
ATOM 1938 C CA . THR A 1 257 ? -17.381 -7.322 15.366 1.00 68.25 257 THR A CA 1
ATOM 1939 C C . THR A 1 257 ? -18.694 -8.070 15.605 1.00 68.25 257 THR A C 1
ATOM 1941 O O . THR A 1 257 ? -18.936 -9.076 14.926 1.00 68.25 257 THR A O 1
ATOM 1944 N N . PRO A 1 258 ? -19.565 -7.600 16.519 1.00 57.03 258 PRO A N 1
ATOM 1945 C CA . PRO A 1 258 ? -20.924 -8.114 16.596 1.00 57.03 258 PRO A CA 1
ATOM 1946 C C . PRO A 1 258 ? -21.620 -7.849 15.257 1.00 57.03 258 PRO A C 1
ATOM 1948 O O . PRO A 1 258 ? -21.477 -6.774 14.670 1.00 57.03 258 PRO A O 1
ATOM 1951 N N . VAL A 1 259 ? -22.320 -8.858 14.736 1.00 55.62 259 VAL A N 1
ATOM 1952 C CA . VAL A 1 259 ? -23.157 -8.699 13.543 1.00 55.62 259 VAL A CA 1
ATOM 1953 C C . VAL A 1 259 ? -24.217 -7.664 13.894 1.00 55.62 259 VAL A C 1
ATOM 1955 O O . VAL A 1 259 ? -24.958 -7.856 14.854 1.00 55.62 259 VAL A O 1
ATOM 1958 N N . THR A 1 260 ? -24.256 -6.556 13.160 1.00 54.22 260 THR A N 1
ATOM 1959 C CA . THR A 1 260 ? -25.308 -5.555 13.305 1.00 54.22 260 THR A CA 1
ATOM 1960 C C . THR A 1 260 ? -26.640 -6.209 12.954 1.00 54.22 260 THR A C 1
ATOM 1962 O O . THR A 1 260 ? -26.950 -6.445 11.787 1.00 54.22 260 THR A O 1
ATOM 1965 N N . THR A 1 261 ? -27.427 -6.539 13.977 1.00 45.28 261 THR A N 1
ATOM 1966 C CA . THR A 1 261 ? -28.866 -6.750 13.825 1.00 45.28 261 THR A CA 1
ATOM 1967 C C . THR A 1 261 ? -29.436 -5.461 13.218 1.00 45.28 261 THR A C 1
ATOM 1969 O O . THR A 1 261 ? -29.050 -4.381 13.677 1.00 45.28 261 THR A O 1
ATOM 1972 N N . PRO A 1 262 ? -30.274 -5.522 12.165 1.00 49.12 262 PRO A N 1
ATOM 1973 C CA . PRO A 1 262 ? -30.879 -4.322 11.591 1.00 49.12 262 PRO A CA 1
ATOM 1974 C C . PRO A 1 262 ? -31.561 -3.504 12.694 1.00 49.12 262 PRO A C 1
ATOM 1976 O O . PRO A 1 262 ? -32.218 -4.077 13.562 1.00 49.12 262 PRO A O 1
ATOM 1979 N N . GLU A 1 263 ? -31.329 -2.187 12.680 1.00 47.19 263 GLU A N 1
ATOM 1980 C CA . GLU A 1 263 ? -31.775 -1.230 13.698 1.00 47.19 263 GLU A CA 1
ATOM 1981 C C . GLU A 1 263 ? -33.235 -1.469 14.093 1.00 47.19 263 GLU A C 1
ATOM 1983 O O . GLU A 1 263 ? -34.160 -1.242 13.314 1.00 47.19 263 GLU A O 1
ATOM 1988 N N . GLY A 1 264 ? -33.420 -1.952 15.319 1.00 47.12 264 GLY A N 1
ATOM 1989 C CA . GLY A 1 264 ? -34.732 -2.313 15.828 1.00 47.12 264 GLY A CA 1
ATOM 1990 C C . GLY A 1 264 ? -34.752 -2.824 17.263 1.00 47.12 264 GLY A C 1
ATOM 1991 O O . GLY A 1 264 ? -35.743 -3.431 17.636 1.00 47.12 264 GLY A O 1
ATOM 1992 N N . GLU A 1 265 ? -33.721 -2.600 18.086 1.00 40.69 265 GLU A N 1
ATOM 1993 C CA . GLU A 1 265 ? -33.874 -2.779 19.534 1.00 40.69 265 GLU A CA 1
ATOM 1994 C C . GLU A 1 265 ? -32.905 -1.880 20.308 1.00 40.69 265 GLU A C 1
ATOM 1996 O O . GLU A 1 265 ? -31.686 -1.955 20.173 1.00 40.69 265 GLU A O 1
ATOM 2001 N N . GLN A 1 266 ? -33.493 -0.959 21.067 1.00 45.16 266 GLN A N 1
ATOM 2002 C CA . GLN A 1 266 ? -32.818 0.004 21.924 1.00 45.16 266 GLN A CA 1
ATOM 2003 C C . GLN A 1 266 ? -32.042 -0.677 23.049 1.00 45.16 266 GLN A C 1
ATOM 2005 O O . GLN A 1 266 ? -32.568 -1.603 23.653 1.00 45.16 266 GLN A O 1
ATOM 2010 N N . LEU A 1 267 ? -30.911 -0.098 23.465 1.00 39.94 267 LEU A N 1
ATOM 2011 C CA . LEU A 1 267 ? -30.459 -0.189 24.855 1.00 39.94 267 LEU A CA 1
ATOM 2012 C C . LEU A 1 267 ? -29.858 1.152 25.313 1.00 39.94 267 LEU A C 1
ATOM 2014 O O . LEU A 1 267 ? -28.906 1.686 24.751 1.00 39.94 267 LEU A O 1
ATOM 2018 N N . LYS A 1 268 ? -30.539 1.687 26.326 1.00 39.22 268 LYS A N 1
ATOM 2019 C CA . LYS A 1 268 ? -30.391 2.951 27.059 1.00 39.22 268 LYS A CA 1
ATOM 2020 C C . LYS A 1 268 ? -28.970 3.130 27.636 1.00 39.22 268 LYS A C 1
ATOM 2022 O O . LYS A 1 268 ? -28.355 2.127 27.994 1.00 39.22 268 LYS A O 1
ATOM 2027 N N . PRO A 1 269 ? -28.460 4.367 27.811 1.00 44.81 269 PRO A N 1
ATOM 2028 C CA . PRO A 1 269 ? -27.160 4.587 28.443 1.00 44.81 269 PRO A CA 1
ATOM 2029 C C . PRO A 1 269 ? -27.170 4.090 29.894 1.00 44.81 269 PRO A C 1
ATOM 2031 O O . PRO A 1 269 ? -28.041 4.464 30.683 1.00 44.81 269 PRO A O 1
ATOM 2034 N N . VAL A 1 270 ? -26.192 3.250 30.242 1.00 49.31 270 VAL A N 1
ATOM 2035 C CA . VAL A 1 270 ? -25.893 2.901 31.633 1.00 49.31 270 VAL A CA 1
ATOM 2036 C C . VAL A 1 270 ? -25.124 4.071 32.232 1.00 49.31 270 VAL A C 1
ATOM 2038 O O . VAL A 1 270 ? -23.958 4.286 31.918 1.00 49.31 270 VAL A O 1
ATOM 2041 N N . ALA A 1 271 ? -25.812 4.843 33.066 1.00 47.97 271 ALA A N 1
ATOM 2042 C CA . ALA A 1 271 ? -25.183 5.686 34.064 1.00 47.97 271 ALA A CA 1
ATOM 2043 C C . ALA A 1 271 ? -24.870 4.816 35.284 1.00 47.97 271 ALA A C 1
ATOM 2045 O O . ALA A 1 271 ? -25.815 4.309 35.888 1.00 47.97 271 ALA A O 1
ATOM 2046 N N . VAL A 1 272 ? -23.587 4.663 35.621 1.00 45.69 272 VAL A N 1
ATOM 2047 C CA . VAL A 1 272 ? -23.057 4.621 36.998 1.00 45.69 272 VAL A CA 1
ATOM 2048 C C . VAL A 1 272 ? -21.643 5.179 36.958 1.00 45.69 272 VAL A C 1
ATOM 2050 O O . VAL A 1 272 ? -20.850 4.665 36.139 1.00 45.69 272 VAL A O 1
#

pLDDT: mean 76.8, std 24.71, range [24.89, 97.75]

Sequence (272 aa):
MSHPVRDAGLGLAFLFMTVLAFDNYSRAFVYESGVTETVLGILTAVASLSGIFGSLAFPVLRKRVGISKTGLVGFGFETVCLSLCVASVFAPGSPFDPSALLPNSRMSESNNSTEAPSYLTYNISTLSGGTNVSLAEENETMTLDVPLNQSSNPEAGEEIVYTSVILLLTGIITSRFGLWLADLTVTQILQEGVEEGQRGAINGVQSSLNQSLDLLRSILIIILPTRSTFGFLIILSFIFVATAWILFSIYARRNPTPVTTPEGEQLKPVAV

Organism: Penaeus vannamei (NCBI:txid6689)

Secondary structure (DSSP, 8-state):
---TTHHHHHHHHHHHT-TTSSSHHHHHHHHHTT--HHHHHHHHHHHHHHHHHHHHHHHHHHHHH-HHHHHHHHHHHHHHHHHHHHHHHTSTT----GGGGS-----------------------------------------------------------THHHHHHHHHHHHHHHHHHHHHHHHHHHHHHSS-HHHHHHHHHHHHHHHHHHHHHHHHHHHH--STTTHHHHHHHHHHHHHHHHHHHHHHHHHSPPPP---S---------